Protein AF-A0A534MRU5-F1 (afdb_monomer_lite)

pLDDT: mean 92.43, std 7.65, range [42.81, 98.38]

Foldseek 3Di:
DDDPPDDDDPPDDHDCLLVVLCVVCVVLVHHRDDDDDDDPDLVRVLVVVVVPVVVDQEAEAEDAQDPDDDRSLQVSQVVQFNWDDQADQAPPQGRKTWHAHPNHIYIYQHNLNQNNVVCCVVPVSVSSCVVVVHDDDDFDKDKAAEQAWDFDAASHKYWFFWQWEDQDNGIYTYTDDDDSNCCVSVVRGQWTFIDDNHHRTDHHRDITMTRGPHDVQLRHLEAEEEAADDPVVVVVQVVCCVVPVSHGYDYYYDHQLRQLVCVQVSNGDHYDAFDADPVPRDTDPVSNCVRPVPDDDDDDDRDDDDDDDPDDPPDD

Secondary structure (DSSP, 8-state):
-B-TTSPP-TT--B--HHHHHHHHHHHTT-----PPP--S-HHHHHHHHHHHHHH-SSEEEEE--SSSS--HHHHHHHHHEEEEEE--SEETTTT-EEEEETTEEEEEEESSHHHHHHHIIIIIHHHHHHHTTPPPP---EEEEE-SS-EE--TTSEEEEEEEEEEETTEEEEEEPPP-TT-THHHHH-SEEEEE-TT--EE-TT-EEEEEESS-HHHHHTEEEEEES--HHHHHHHHHHHHH-TT-EEEEEE--HHHHHHHHHHT--SB-----B-TTT--BSHHHHHHH-TTS-----------------TT--

Sequence (316 aa):
MIEPGEEARPGAVIEFNSSVLAAFVQEWGGEPVKLPKVGDDPSLLKQALRRAVEQNHVVAIIAGSSAGEHDFTAEIIAEEGELLVHGIDVMPGKPAVLGIVGGKPAIGIPGYPVSAIVVAREILQPVVGRLLGSGPHRVPVVRATVPKKIPSHLGLEEFVRVTLGRVGARLVAVPLGRGAGVITTMVHADGFLRIPTLVEGINAGEEAEIELLRPLDEIDNTILCTGSHDLSIGVLEDRLKLSYPELKIAATNVGSLGGLLALQRGETHIAGTHLLDPDTGAYNVPDIKRTIPALPVVLIHLVQREQGLLVRRGNP

Radius of gyration: 23.89 Å; chains: 1; bounding box: 63×52×64 Å

Structure (mmCIF, N/CA/C/O backbone):
data_AF-A0A534MRU5-F1
#
_entry.id   AF-A0A534MRU5-F1
#
loop_
_atom_site.group_PDB
_atom_site.id
_atom_site.type_symbol
_atom_site.label_atom_id
_atom_site.label_alt_id
_atom_site.label_comp_id
_atom_site.label_asym_id
_atom_site.label_entity_id
_atom_site.label_seq_id
_atom_site.pdbx_PDB_ins_code
_atom_site.Cartn_x
_atom_site.Cartn_y
_atom_site.Cartn_z
_atom_site.occupancy
_atom_site.B_iso_or_equiv
_atom_site.auth_seq_id
_atom_site.auth_comp_id
_atom_site.auth_asym_id
_atom_site.auth_atom_id
_atom_site.pdbx_PDB_model_num
ATOM 1 N N . MET A 1 1 ? -0.476 15.954 16.053 1.00 80.06 1 MET A N 1
ATOM 2 C CA . MET A 1 1 ? -1.124 15.979 14.723 1.00 80.06 1 MET A CA 1
ATOM 3 C C . MET A 1 1 ? -1.811 17.322 14.494 1.00 80.06 1 MET A C 1
ATOM 5 O O . MET A 1 1 ? -2.231 17.945 15.471 1.00 80.06 1 MET A O 1
ATOM 9 N N . ILE A 1 2 ? -1.896 17.764 13.241 1.00 86.69 2 ILE A N 1
ATOM 10 C CA . ILE A 1 2 ? -2.565 19.005 12.807 1.00 86.69 2 ILE A CA 1
ATOM 11 C C . ILE A 1 2 ? -3.651 18.686 11.770 1.00 86.69 2 ILE A C 1
ATOM 13 O O . ILE A 1 2 ? -3.555 17.664 11.097 1.00 86.69 2 ILE A O 1
ATOM 17 N N . GLU A 1 3 ? -4.678 19.520 11.660 1.00 85.94 3 GLU A N 1
ATOM 18 C CA . GLU A 1 3 ? -5.721 19.384 10.635 1.00 85.94 3 GLU A CA 1
ATOM 19 C C . GLU A 1 3 ? -5.248 19.955 9.283 1.00 85.94 3 GLU A C 1
ATOM 21 O O . GLU A 1 3 ? -4.373 20.830 9.246 1.00 85.94 3 GLU A O 1
ATOM 26 N N . PRO A 1 4 ? -5.823 19.507 8.152 1.00 84.94 4 PRO A N 1
ATOM 27 C CA . PRO A 1 4 ? -5.581 20.131 6.856 1.00 84.94 4 PRO A CA 1
ATOM 28 C C . PRO A 1 4 ? -5.867 21.642 6.882 1.00 84.94 4 PRO A C 1
ATOM 30 O O . PRO A 1 4 ? -6.960 22.072 7.241 1.00 84.94 4 PRO A O 1
ATOM 33 N N . GLY A 1 5 ? -4.880 22.446 6.478 1.00 86.62 5 GLY A N 1
ATOM 34 C CA . GLY A 1 5 ? -4.969 23.912 6.452 1.00 86.62 5 GLY A CA 1
ATOM 35 C C . GLY A 1 5 ? -4.442 24.621 7.705 1.00 86.62 5 GLY A C 1
ATOM 36 O O . GLY A 1 5 ? -4.280 25.839 7.669 1.00 86.62 5 GLY A O 1
ATOM 37 N N . GLU A 1 6 ? -4.125 23.896 8.783 1.00 88.75 6 GLU A N 1
ATOM 38 C CA . GLU A 1 6 ? -3.405 24.461 9.931 1.00 88.75 6 GLU A CA 1
ATOM 39 C C . GLU A 1 6 ? -1.928 24.739 9.589 1.00 88.75 6 GLU A C 1
ATOM 41 O O . GLU A 1 6 ? -1.327 24.091 8.727 1.00 88.75 6 GLU A O 1
ATOM 46 N N . GLU A 1 7 ? -1.318 25.696 10.293 1.00 91.00 7 GLU A N 1
ATOM 47 C CA . GLU A 1 7 ? 0.098 26.025 10.121 1.00 91.00 7 GLU A CA 1
ATOM 48 C C . GLU A 1 7 ? 0.998 24.846 10.533 1.00 91.00 7 GLU A C 1
ATOM 50 O O . GLU A 1 7 ? 0.922 24.318 11.650 1.00 91.00 7 GLU A O 1
ATOM 55 N N . ALA A 1 8 ? 1.880 24.429 9.622 1.00 91.44 8 ALA A N 1
ATOM 56 C CA . ALA A 1 8 ? 2.821 23.349 9.872 1.00 91.44 8 ALA A CA 1
ATOM 57 C C . ALA A 1 8 ? 3.967 23.824 10.777 1.00 91.44 8 ALA A C 1
ATOM 59 O O . ALA A 1 8 ? 4.742 24.711 10.424 1.00 91.44 8 ALA A O 1
ATOM 60 N N . ARG A 1 9 ? 4.113 23.173 11.932 1.00 92.12 9 ARG A N 1
ATOM 61 C CA . ARG A 1 9 ? 5.238 23.357 12.863 1.00 92.12 9 ARG A CA 1
ATOM 62 C C . ARG A 1 9 ? 6.192 22.157 12.819 1.00 92.12 9 ARG A C 1
ATOM 64 O O . ARG A 1 9 ? 5.760 21.067 12.437 1.00 92.12 9 ARG A O 1
ATOM 71 N N . PRO A 1 10 ? 7.465 22.298 13.233 1.00 91.12 10 PRO A N 1
ATOM 72 C CA . PRO A 1 10 ? 8.389 21.168 13.308 1.00 91.12 10 PRO A CA 1
ATOM 73 C C . PRO A 1 10 ? 7.794 19.979 14.078 1.00 91.12 10 PRO A C 1
ATOM 75 O O . PRO A 1 10 ? 7.231 20.150 15.158 1.00 91.12 10 PRO A O 1
ATOM 78 N N . GLY A 1 11 ? 7.880 18.778 13.498 1.00 85.69 11 GLY A N 1
ATOM 79 C CA . GLY A 1 11 ? 7.311 17.549 14.068 1.00 85.69 11 GLY A CA 1
ATOM 80 C C . GLY A 1 11 ? 5.790 17.397 13.919 1.00 85.69 11 GLY A C 1
ATOM 81 O O . GLY A 1 11 ? 5.237 16.381 14.338 1.00 85.69 11 GLY A O 1
ATOM 82 N N . ALA A 1 12 ? 5.088 18.364 13.319 1.00 86.12 12 ALA A N 1
ATOM 83 C CA . ALA A 1 12 ? 3.674 18.209 13.013 1.00 86.12 12 ALA A CA 1
ATOM 84 C C . ALA A 1 12 ? 3.463 17.280 11.813 1.00 86.12 12 ALA A C 1
ATOM 86 O O . ALA A 1 12 ? 4.087 17.427 10.765 1.00 86.12 12 ALA A O 1
ATOM 87 N N . VAL A 1 13 ? 2.520 16.357 11.974 1.00 86.75 13 VAL A N 1
ATOM 88 C CA . VAL A 1 13 ? 2.001 15.500 10.907 1.00 86.75 13 VAL A CA 1
ATOM 89 C C . VAL A 1 13 ? 0.532 15.850 10.711 1.00 86.75 13 VAL A C 1
ATOM 91 O O . VAL A 1 13 ? -0.201 15.982 11.700 1.00 86.75 13 VAL A O 1
ATOM 94 N N . ILE A 1 14 ? 0.129 16.027 9.452 1.00 88.56 14 ILE A N 1
ATOM 95 C CA . ILE A 1 14 ? -1.269 16.246 9.078 1.00 88.56 14 ILE A CA 1
ATOM 96 C C . ILE A 1 14 ? -2.039 14.956 9.353 1.00 88.56 14 ILE A C 1
ATOM 98 O O . ILE A 1 14 ? -1.637 13.885 8.903 1.00 88.56 14 ILE A O 1
ATOM 102 N N . GLU A 1 15 ? -3.122 15.058 10.115 1.00 88.44 15 GLU A N 1
ATOM 103 C CA . GLU A 1 15 ? -4.048 13.953 10.325 1.00 88.44 15 GLU A CA 1
ATOM 104 C C . GLU A 1 15 ? -4.909 13.787 9.070 1.00 88.44 15 GLU A C 1
ATOM 106 O O . GLU A 1 15 ? -5.532 14.737 8.598 1.00 88.44 15 GLU A O 1
ATOM 111 N N . PHE A 1 16 ? -4.917 12.579 8.511 1.00 89.38 16 PHE A N 1
ATOM 112 C CA . PHE A 1 16 ? -5.782 12.234 7.383 1.00 89.38 16 PHE A CA 1
ATOM 113 C C . PHE A 1 16 ? -6.369 10.821 7.478 1.00 89.38 16 PHE A C 1
ATOM 115 O O . PHE A 1 16 ? -7.280 10.495 6.715 1.00 89.38 16 PHE A O 1
ATOM 122 N N . ASN A 1 17 ? -5.892 9.979 8.402 1.00 92.50 17 ASN A N 1
ATOM 123 C CA . ASN A 1 17 ? -6.374 8.608 8.546 1.00 92.50 17 ASN A CA 1
ATOM 124 C C . ASN A 1 17 ? -7.856 8.603 8.926 1.00 92.50 17 ASN A C 1
ATOM 126 O O . ASN A 1 17 ? -8.608 7.783 8.409 1.00 92.50 17 ASN A O 1
ATOM 130 N N . SER A 1 18 ? -8.302 9.548 9.762 1.00 93.56 18 SER A N 1
ATOM 131 C CA . SER A 1 18 ? -9.718 9.668 10.128 1.00 93.56 18 SER A CA 1
ATOM 132 C C . SER A 1 18 ? -10.613 9.917 8.917 1.00 93.56 18 SER A C 1
ATOM 134 O O . SER A 1 18 ? -11.706 9.361 8.832 1.00 93.56 18 SER A O 1
ATOM 136 N N . SER A 1 19 ? -10.125 10.690 7.946 1.00 93.25 19 SER A N 1
ATOM 137 C CA . SER A 1 19 ? -10.855 10.997 6.715 1.00 93.25 19 SER A CA 1
ATOM 138 C C . SER A 1 19 ? -10.877 9.799 5.766 1.00 93.25 19 SER A C 1
ATOM 140 O O . SER A 1 19 ? -11.918 9.501 5.186 1.00 93.25 19 SER A O 1
ATOM 142 N N . VAL A 1 20 ? -9.762 9.068 5.657 1.00 93.88 20 VAL A N 1
ATOM 143 C CA . VAL A 1 20 ? -9.684 7.820 4.877 1.00 93.88 20 VAL A CA 1
ATOM 144 C C . VAL A 1 20 ? -10.637 6.762 5.439 1.00 93.88 20 VAL A C 1
ATOM 146 O O . VAL A 1 20 ? -11.415 6.175 4.693 1.00 93.88 20 VAL A O 1
ATOM 149 N N . LEU A 1 21 ? -10.623 6.543 6.755 1.00 96.19 21 LEU A N 1
ATOM 150 C CA . LEU A 1 21 ? -11.506 5.571 7.402 1.00 96.19 21 LEU A CA 1
ATOM 151 C C . LEU A 1 21 ? -12.976 5.969 7.305 1.00 96.19 21 LEU A C 1
ATOM 153 O O . LEU A 1 21 ? -13.816 5.109 7.064 1.00 96.19 21 LEU A O 1
ATOM 157 N N . ALA A 1 22 ? -13.291 7.257 7.461 1.00 96.88 22 ALA A N 1
ATOM 158 C CA . ALA A 1 22 ? -14.652 7.745 7.285 1.00 96.88 22 ALA A CA 1
ATOM 159 C C . ALA A 1 22 ? -15.167 7.470 5.864 1.00 96.88 22 ALA A C 1
ATOM 161 O O . ALA A 1 22 ? -16.276 6.961 5.712 1.00 96.88 22 ALA A O 1
ATOM 162 N N . ALA A 1 23 ? -14.345 7.734 4.842 1.00 96.12 23 ALA A N 1
ATOM 163 C CA . ALA A 1 23 ? -14.690 7.448 3.453 1.00 96.12 23 ALA A CA 1
ATOM 164 C C . ALA A 1 23 ? -14.943 5.950 3.220 1.00 96.12 23 ALA A C 1
ATOM 166 O O . ALA A 1 23 ? -15.948 5.596 2.613 1.00 96.12 23 ALA A O 1
ATOM 167 N N . PHE A 1 24 ? -14.098 5.071 3.767 1.00 95.44 24 PHE A N 1
ATOM 168 C CA . PHE A 1 24 ? -14.319 3.626 3.681 1.00 95.44 24 PHE A CA 1
ATOM 169 C C . PHE A 1 24 ? -15.587 3.164 4.393 1.00 95.44 24 PHE A C 1
ATOM 171 O O . PHE A 1 24 ? -16.359 2.398 3.828 1.00 95.44 24 PHE A O 1
ATOM 178 N N . VAL A 1 25 ? -15.838 3.634 5.617 1.00 96.62 25 VAL A N 1
ATOM 179 C CA . VAL A 1 25 ? -17.063 3.283 6.349 1.00 96.62 25 VAL A CA 1
ATOM 180 C C . VAL A 1 25 ? -18.297 3.702 5.550 1.00 96.62 25 VAL A C 1
ATOM 182 O O . VAL A 1 25 ? -19.232 2.912 5.442 1.00 96.62 25 VAL A O 1
ATOM 185 N N . GLN A 1 26 ? -18.273 4.890 4.941 1.00 97.06 26 GLN A N 1
ATOM 186 C CA . GLN A 1 26 ? -19.343 5.361 4.064 1.00 97.06 26 GLN A CA 1
ATOM 187 C C . GLN A 1 26 ? -19.488 4.493 2.803 1.00 97.06 26 GLN A C 1
ATOM 189 O O . GLN A 1 26 ? -20.604 4.124 2.445 1.00 97.06 26 GLN A O 1
ATOM 194 N N . GLU A 1 27 ? -18.380 4.128 2.154 1.00 93.69 27 GLU A N 1
ATOM 195 C CA . GLU A 1 27 ? -18.361 3.225 0.994 1.00 93.69 27 GLU A CA 1
ATOM 196 C C . GLU A 1 27 ? -18.955 1.846 1.328 1.00 93.69 27 GLU A C 1
ATOM 198 O O . GLU A 1 27 ? -19.673 1.256 0.523 1.00 93.69 27 GLU A O 1
ATOM 203 N N . TRP A 1 28 ? -18.723 1.348 2.545 1.00 94.00 28 TRP A N 1
ATOM 204 C CA . TRP A 1 28 ? -19.270 0.078 3.031 1.00 94.00 28 TRP A CA 1
ATOM 205 C C . TRP A 1 28 ? -20.722 0.176 3.526 1.00 94.00 28 TRP A C 1
ATOM 207 O O . TRP A 1 28 ? -21.286 -0.832 3.953 1.00 94.00 28 TRP A O 1
ATOM 217 N N . GLY A 1 29 ? -21.334 1.364 3.463 1.00 94.62 29 GLY A N 1
ATOM 218 C CA . GLY A 1 29 ? -22.727 1.613 3.845 1.00 94.62 29 GLY A CA 1
ATOM 219 C C . GLY A 1 29 ? -22.948 1.962 5.321 1.00 94.62 29 GLY A C 1
ATOM 220 O O . GLY A 1 29 ? -24.093 2.006 5.765 1.00 94.62 29 GLY A O 1
ATOM 221 N N . GLY A 1 30 ? -21.882 2.193 6.090 1.00 95.56 30 GLY A N 1
ATOM 222 C CA . GLY A 1 30 ? -21.954 2.698 7.461 1.00 95.56 30 GLY A CA 1
ATOM 223 C C . GLY A 1 30 ? -22.016 4.228 7.538 1.00 95.56 30 GLY A C 1
ATOM 224 O O . GLY A 1 30 ? -21.744 4.934 6.570 1.00 95.56 30 GLY A O 1
ATOM 225 N N . GLU A 1 31 ? -22.332 4.752 8.724 1.00 97.50 31 GLU A N 1
ATOM 226 C CA . GLU A 1 31 ? -22.340 6.192 9.010 1.00 97.50 31 GLU A CA 1
ATOM 227 C C . GLU A 1 31 ? -21.103 6.573 9.845 1.00 97.50 31 GLU A C 1
ATOM 229 O O . GLU A 1 31 ? -21.021 6.207 11.022 1.00 97.50 31 GLU A O 1
ATOM 234 N N . PRO A 1 32 ? -20.103 7.267 9.269 1.00 97.50 32 PRO A N 1
ATOM 235 C CA . PRO A 1 32 ? -18.900 7.629 10.005 1.00 97.50 32 PRO A CA 1
ATOM 236 C C . PRO A 1 32 ? -19.132 8.840 10.917 1.00 97.50 32 PRO A C 1
ATOM 238 O O . PRO A 1 32 ? -19.503 9.920 10.461 1.00 97.50 32 PRO A O 1
ATOM 241 N N . VAL A 1 33 ? -18.799 8.701 12.202 1.00 96.94 33 VAL A N 1
ATOM 242 C CA . VAL A 1 33 ? -18.779 9.812 13.166 1.00 96.94 33 VAL A CA 1
ATOM 243 C C . VAL A 1 33 ? -17.336 10.123 13.550 1.00 96.94 33 VAL A C 1
ATOM 245 O O . VAL A 1 33 ? -16.714 9.403 14.332 1.00 96.94 33 VAL A O 1
ATOM 248 N N . LYS A 1 34 ? -16.784 11.217 13.009 1.00 94.44 34 LYS A N 1
ATOM 249 C CA . LYS A 1 34 ? -15.443 11.686 13.382 1.00 94.44 34 LYS A CA 1
ATOM 250 C C . LYS A 1 34 ? -15.504 12.474 14.691 1.00 94.44 34 LYS A C 1
ATOM 252 O O . LYS A 1 34 ? -16.068 13.566 14.738 1.00 94.44 34 LYS A O 1
ATOM 257 N N . LEU A 1 35 ? -14.885 11.940 15.741 1.00 92.31 35 LEU A N 1
ATOM 258 C CA . LEU A 1 35 ? -14.709 12.648 17.009 1.00 92.31 35 LEU A CA 1
ATOM 259 C C . LEU A 1 35 ? -13.459 13.550 16.980 1.00 92.31 35 LEU A C 1
ATOM 261 O O . LEU A 1 35 ? -12.534 13.284 16.209 1.00 92.31 35 LEU A O 1
ATOM 265 N N . PRO A 1 36 ? -13.408 14.620 17.799 1.00 89.69 36 PRO A N 1
ATOM 266 C CA . PRO A 1 36 ? -12.229 15.478 17.900 1.00 89.69 36 PRO A CA 1
ATOM 267 C C . PRO A 1 36 ? -10.981 14.708 18.340 1.00 89.69 36 PRO A C 1
ATOM 269 O O . PRO A 1 36 ? -11.077 13.756 19.116 1.00 89.69 36 PRO A O 1
ATOM 272 N N . LYS A 1 37 ? -9.801 15.172 17.909 1.00 89.44 37 LYS A N 1
ATOM 273 C CA . LYS A 1 37 ? -8.521 14.652 18.407 1.00 89.44 37 LYS A CA 1
ATOM 274 C C . LYS A 1 37 ? -8.428 14.810 19.925 1.00 89.44 37 LYS A C 1
ATOM 276 O O . LYS A 1 37 ? -8.772 15.857 20.473 1.00 89.44 37 LYS A O 1
ATOM 281 N N . VAL A 1 38 ? -7.922 13.776 20.582 1.00 90.31 38 VAL A N 1
ATOM 282 C CA . VAL A 1 38 ? -7.698 13.737 22.029 1.00 90.31 38 VAL A CA 1
ATOM 283 C C . VAL A 1 38 ? -6.191 13.736 22.262 1.00 90.31 38 VAL A C 1
ATOM 285 O O . VAL A 1 38 ? -5.450 13.155 21.472 1.00 90.31 38 VAL A O 1
ATOM 288 N N . GLY A 1 39 ? -5.725 14.455 23.284 1.00 85.75 39 GLY A N 1
ATOM 289 C CA . GLY A 1 39 ? -4.312 14.420 23.668 1.00 85.75 39 GLY A CA 1
ATOM 290 C C . GLY A 1 39 ? -3.921 13.066 24.262 1.00 85.75 39 GLY A C 1
ATOM 291 O O . GLY A 1 39 ? -4.793 12.304 24.677 1.00 85.75 39 GLY A O 1
ATOM 292 N N . ASP A 1 40 ? -2.617 12.805 24.345 1.00 85.31 40 ASP A N 1
ATOM 293 C CA . ASP A 1 40 ? -2.051 11.584 24.937 1.00 85.31 40 ASP A CA 1
ATOM 294 C C . ASP A 1 40 ? -2.156 11.613 26.478 1.00 85.31 40 ASP A C 1
ATOM 296 O O . ASP A 1 40 ? -1.160 11.639 27.197 1.00 85.31 40 ASP A O 1
ATOM 300 N N . ASP A 1 41 ? -3.388 11.670 26.987 1.00 88.69 41 ASP A N 1
ATOM 301 C CA . ASP A 1 41 ? -3.734 11.611 28.404 1.00 88.69 41 ASP A CA 1
ATOM 302 C C . ASP A 1 41 ? -4.701 10.435 28.633 1.00 88.69 41 ASP A C 1
ATOM 304 O O . ASP A 1 41 ? -5.809 10.439 28.081 1.00 88.69 41 ASP A O 1
ATOM 308 N N . PRO A 1 42 ? -4.331 9.433 29.454 1.00 87.81 42 PRO A N 1
ATOM 309 C CA . PRO A 1 42 ? -5.159 8.248 29.668 1.00 87.81 42 PRO A CA 1
ATOM 310 C C . PRO A 1 42 ? -6.580 8.552 30.154 1.00 87.81 42 PRO A C 1
ATOM 312 O O . PRO A 1 42 ? -7.523 7.854 29.784 1.00 87.81 42 PRO A O 1
ATOM 315 N N . SER A 1 43 ? -6.767 9.594 30.969 1.00 91.81 43 SER A N 1
ATOM 316 C CA . SER A 1 43 ? -8.087 9.946 31.498 1.00 91.81 43 SER A CA 1
ATOM 317 C C . SER A 1 43 ? -8.987 10.551 30.418 1.00 91.81 43 SER A C 1
ATOM 319 O O . SER A 1 43 ? -10.168 10.202 30.335 1.00 91.81 43 SER A O 1
ATOM 321 N N . LEU A 1 44 ? -8.426 11.396 29.546 1.00 93.56 44 LEU A N 1
ATOM 322 C CA . LEU A 1 44 ? -9.142 11.974 28.409 1.00 93.56 44 LEU A CA 1
ATOM 323 C C . LEU A 1 44 ? -9.470 10.913 27.357 1.00 93.56 44 LEU A C 1
ATOM 325 O O . LEU A 1 44 ? -10.582 10.901 26.827 1.00 93.56 44 LEU A O 1
ATOM 329 N N . LEU A 1 45 ? -8.539 9.994 27.090 1.00 93.12 45 LEU A N 1
ATOM 330 C CA . LEU A 1 45 ? -8.741 8.887 26.157 1.00 93.12 45 LEU A CA 1
ATOM 331 C C . LEU A 1 45 ? -9.866 7.951 26.621 1.00 93.12 45 LEU A C 1
ATOM 333 O O . LEU A 1 45 ? -10.741 7.620 25.822 1.00 93.12 45 LEU A O 1
ATOM 337 N N . LYS A 1 46 ? -9.919 7.600 27.914 1.00 94.75 46 LYS A N 1
ATOM 338 C CA . LYS A 1 46 ? -11.020 6.801 28.490 1.00 94.75 46 LYS A CA 1
ATOM 339 C C . LYS A 1 46 ? -12.368 7.504 28.367 1.00 94.75 46 LYS A C 1
ATOM 341 O O . LYS A 1 46 ? -13.348 6.893 27.947 1.00 94.75 46 LYS A O 1
ATOM 346 N N . GLN A 1 47 ? -12.433 8.799 28.683 1.00 95.38 47 GLN A N 1
ATOM 347 C CA . GLN A 1 47 ? -13.669 9.579 28.537 1.00 95.38 47 GLN A CA 1
ATOM 348 C C . GLN A 1 47 ? -14.145 9.631 27.080 1.00 95.38 47 GLN A C 1
ATOM 350 O O . GLN A 1 47 ? -15.334 9.449 26.808 1.00 95.38 47 GLN A O 1
ATOM 355 N N . ALA A 1 48 ? -13.224 9.842 26.138 1.00 95.75 48 ALA A N 1
ATOM 356 C CA . ALA A 1 48 ? -13.531 9.836 24.714 1.00 95.75 48 ALA A CA 1
ATOM 357 C C . ALA A 1 48 ? -14.001 8.458 24.230 1.00 95.75 48 ALA A C 1
ATOM 359 O O . ALA A 1 48 ? -14.991 8.384 23.503 1.00 95.75 48 ALA A O 1
ATOM 360 N N . LEU A 1 49 ? -13.352 7.378 24.677 1.00 96.12 49 LEU A N 1
ATOM 361 C CA . LEU A 1 49 ? -13.744 6.004 24.371 1.00 96.12 49 LEU A CA 1
ATOM 362 C C . LEU A 1 49 ? -15.157 5.696 24.879 1.00 96.12 49 LEU A C 1
ATOM 364 O O . LEU A 1 49 ? -15.991 5.250 24.095 1.00 96.12 49 LEU A O 1
ATOM 368 N N . ARG A 1 50 ? -15.464 6.003 26.146 1.00 96.75 50 ARG A N 1
ATOM 369 C CA . ARG A 1 50 ? -16.811 5.824 26.720 1.00 96.75 50 ARG A CA 1
ATOM 370 C C . ARG A 1 50 ? -17.872 6.546 25.897 1.00 96.75 50 ARG A C 1
ATOM 372 O O . ARG A 1 50 ? -18.844 5.931 25.467 1.00 96.75 50 ARG A O 1
ATOM 379 N N . ARG A 1 51 ? -17.641 7.827 25.594 1.00 96.69 51 ARG A N 1
ATOM 380 C CA . ARG A 1 51 ? -18.553 8.630 24.769 1.00 96.69 51 ARG A CA 1
ATOM 381 C C . ARG A 1 51 ? -18.731 8.038 23.368 1.00 96.69 51 ARG A C 1
ATOM 383 O O . ARG A 1 51 ? -19.848 8.005 22.856 1.00 96.69 51 ARG A O 1
ATOM 390 N N . ALA A 1 52 ? -17.649 7.578 22.740 1.00 97.06 52 ALA A N 1
ATOM 391 C CA . ALA A 1 52 ? -17.701 6.958 21.420 1.00 97.06 52 ALA A CA 1
ATOM 392 C C . ALA A 1 52 ? -18.543 5.675 21.438 1.00 97.06 52 ALA A C 1
ATOM 394 O O . ALA A 1 52 ? -19.389 5.488 20.565 1.00 97.06 52 ALA A O 1
ATOM 395 N N . VAL A 1 53 ? -18.353 4.832 22.455 1.00 97.69 53 VAL A N 1
ATOM 396 C CA . VAL A 1 53 ? -19.090 3.577 22.648 1.00 97.69 53 VAL A CA 1
ATOM 397 C C . VAL A 1 53 ? -20.566 3.833 22.936 1.00 97.69 53 VAL A C 1
ATOM 399 O O . VAL A 1 53 ? -21.415 3.123 22.407 1.00 97.69 53 VAL A O 1
ATOM 402 N N . GLU A 1 54 ? -20.912 4.850 23.723 1.00 97.25 54 GLU A N 1
ATOM 403 C CA . GLU A 1 54 ? -22.312 5.216 23.978 1.00 97.25 54 GLU A CA 1
ATOM 404 C C . GLU A 1 54 ? -23.043 5.611 22.686 1.00 97.25 54 GLU A C 1
ATOM 406 O O . GLU A 1 54 ? -24.182 5.200 22.470 1.00 97.25 54 GLU A O 1
ATOM 411 N N . GLN A 1 55 ? -22.371 6.359 21.807 1.00 96.62 55 GLN A N 1
ATOM 412 C CA . GLN A 1 55 ? -22.980 6.993 20.632 1.00 96.62 55 GLN A CA 1
ATOM 413 C C . GLN A 1 55 ? -22.933 6.143 19.353 1.00 96.62 55 GLN A C 1
ATOM 415 O O . GLN A 1 55 ? -23.681 6.425 18.422 1.00 96.62 55 GLN A O 1
ATOM 420 N N . ASN A 1 56 ? -22.081 5.114 19.283 1.00 98.00 56 ASN A N 1
ATOM 421 C CA . ASN A 1 56 ? -21.813 4.364 18.047 1.00 98.00 56 ASN A CA 1
ATOM 422 C C . ASN A 1 56 ? -21.926 2.850 18.251 1.00 98.00 56 ASN A C 1
ATOM 424 O O . ASN A 1 56 ? -22.026 2.384 19.380 1.00 98.00 56 ASN A O 1
ATOM 428 N N . HIS A 1 57 ? -21.918 2.066 17.169 1.00 97.75 57 HIS A N 1
ATOM 429 C CA . HIS A 1 57 ? -22.005 0.593 17.210 1.00 97.75 57 HIS A CA 1
ATOM 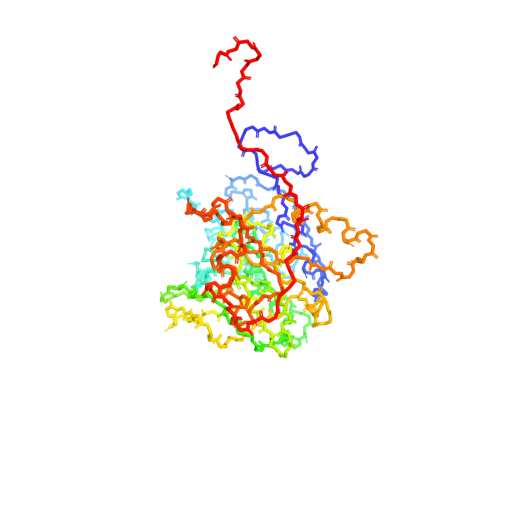430 C C . HIS A 1 57 ? -20.640 -0.108 17.174 1.00 97.75 57 HIS A C 1
ATOM 432 O O . HIS A 1 57 ? -20.516 -1.246 17.616 1.00 97.75 57 HIS A O 1
ATOM 438 N N . VAL A 1 58 ? -19.629 0.578 16.650 1.00 97.81 58 VAL A N 1
ATOM 439 C CA . VAL A 1 58 ? -18.227 0.163 16.581 1.00 97.81 58 VAL A CA 1
ATOM 440 C C . VAL A 1 58 ? -17.377 1.417 16.753 1.00 97.81 58 VAL A C 1
ATOM 442 O O . VAL A 1 58 ? -17.764 2.492 16.292 1.00 97.81 58 VAL A O 1
ATOM 445 N N . VAL A 1 59 ? -16.240 1.294 17.430 1.00 97.81 59 VAL A N 1
ATOM 446 C CA . VAL A 1 59 ? -15.306 2.399 17.658 1.00 97.81 59 VAL A CA 1
ATOM 447 C C . VAL A 1 59 ? -13.956 2.048 17.050 1.00 97.81 59 VAL A C 1
ATOM 449 O O . VAL A 1 59 ? -13.375 1.016 17.370 1.00 97.81 59 VAL A O 1
ATOM 452 N N . ALA A 1 60 ? -13.449 2.922 16.184 1.00 97.00 60 ALA A N 1
ATOM 453 C CA . ALA A 1 60 ? -12.099 2.846 15.642 1.00 97.00 60 ALA A CA 1
ATOM 454 C C . ALA A 1 60 ? -11.233 3.935 16.287 1.00 97.00 60 ALA A C 1
ATOM 456 O O . ALA A 1 60 ? -11.529 5.124 16.170 1.00 97.00 60 ALA A O 1
ATOM 457 N N . ILE A 1 61 ? -10.168 3.530 16.971 1.00 95.19 61 ILE A N 1
ATOM 458 C CA . ILE A 1 61 ? -9.225 4.414 17.653 1.00 95.19 61 ILE A CA 1
ATOM 459 C C . ILE A 1 61 ? -7.981 4.498 16.780 1.00 95.19 61 ILE A C 1
ATOM 461 O O . ILE A 1 61 ? -7.242 3.528 16.649 1.00 95.19 61 ILE A O 1
ATOM 465 N N . ILE A 1 62 ? -7.753 5.648 16.155 1.00 91.69 62 ILE A N 1
ATOM 466 C CA . ILE A 1 62 ? -6.568 5.863 15.325 1.00 91.69 62 ILE A CA 1
ATOM 467 C C . ILE A 1 62 ? -5.444 6.304 16.247 1.00 91.69 62 ILE A C 1
ATOM 469 O O . ILE A 1 62 ? -5.433 7.444 16.710 1.00 91.69 62 ILE A O 1
ATOM 473 N N . ALA A 1 63 ? -4.504 5.408 16.512 1.00 77.94 63 ALA A N 1
ATOM 474 C CA . ALA A 1 63 ? -3.405 5.683 17.418 1.00 77.94 63 ALA A CA 1
ATOM 475 C C . ALA A 1 63 ? -2.073 5.280 16.799 1.00 77.94 63 ALA A C 1
ATOM 477 O O . ALA A 1 63 ? -1.949 4.277 16.093 1.00 77.94 63 ALA A O 1
ATOM 478 N N . GLY A 1 64 ? -1.040 6.068 17.090 1.00 63.97 64 GLY A N 1
ATOM 479 C CA . GLY A 1 64 ? 0.337 5.662 16.860 1.00 63.97 64 GLY A CA 1
ATOM 480 C C . GLY A 1 64 ? 0.661 4.504 17.789 1.00 63.97 64 GLY A C 1
ATOM 481 O O . GLY A 1 64 ? 1.075 4.710 18.921 1.00 63.97 64 GLY A O 1
ATOM 482 N N . SER A 1 65 ? 0.447 3.286 17.321 1.00 50.88 65 SER A N 1
ATOM 483 C CA . SER A 1 65 ? 0.828 2.082 18.033 1.00 50.88 65 SER A CA 1
ATOM 484 C C . SER A 1 65 ? 2.355 2.031 18.187 1.00 50.88 65 SER A C 1
ATOM 486 O O . SER A 1 65 ? 3.074 1.707 17.241 1.00 50.88 65 SER A O 1
ATOM 488 N N . SER A 1 66 ? 2.821 2.443 19.362 1.00 50.06 66 SER A N 1
ATOM 489 C CA . SER A 1 66 ? 4.106 2.135 19.990 1.00 50.06 66 SER A CA 1
ATOM 490 C C . SER A 1 66 ? 5.337 2.009 19.071 1.00 50.06 66 SER A C 1
ATOM 492 O O . SER A 1 66 ? 5.710 0.938 18.594 1.00 50.06 66 SER A O 1
ATOM 494 N N . ALA A 1 67 ? 6.045 3.130 18.922 1.00 42.81 67 ALA A N 1
ATOM 495 C CA . ALA A 1 67 ? 7.501 3.144 19.118 1.00 42.81 67 ALA A CA 1
ATOM 496 C C . ALA A 1 67 ? 7.908 3.990 20.350 1.00 42.81 67 ALA A C 1
ATOM 498 O O . ALA A 1 67 ? 9.091 4.119 20.648 1.00 42.81 67 ALA A O 1
ATOM 499 N N . GLY A 1 68 ? 6.929 4.580 21.051 1.00 46.31 68 GLY A N 1
ATOM 500 C CA . GLY A 1 68 ? 7.083 5.210 22.361 1.00 46.31 68 GLY A CA 1
ATOM 501 C C . GLY A 1 68 ? 6.558 4.267 23.443 1.00 46.31 68 GLY A C 1
ATOM 502 O O . GLY A 1 68 ? 5.679 3.451 23.177 1.00 46.31 68 GLY A O 1
ATOM 503 N N . GLU A 1 69 ? 7.125 4.363 24.638 1.00 47.72 69 GLU A N 1
ATOM 504 C CA . GLU A 1 69 ? 7.135 3.345 25.700 1.00 47.72 69 GLU A CA 1
ATOM 505 C C . GLU A 1 69 ? 5.769 2.868 26.253 1.00 47.72 69 GLU A C 1
ATOM 507 O O . GLU A 1 69 ? 5.771 1.969 27.084 1.00 47.72 69 GLU A O 1
ATOM 512 N N . HIS A 1 70 ? 4.619 3.389 25.799 1.00 60.75 70 HIS A N 1
ATOM 513 C CA . HIS A 1 70 ? 3.285 2.978 26.273 1.00 60.75 70 HIS A CA 1
ATOM 514 C C . HIS A 1 70 ? 2.258 2.914 25.128 1.00 60.75 70 HIS A C 1
ATOM 516 O O . HIS A 1 70 ? 2.113 3.864 24.355 1.00 60.75 70 HIS A O 1
ATOM 522 N N . ASP A 1 71 ? 1.537 1.792 25.013 1.00 79.25 71 ASP A N 1
ATOM 523 C CA . ASP A 1 71 ? 0.412 1.624 24.084 1.00 79.25 71 ASP A CA 1
ATOM 524 C C . ASP A 1 71 ? -0.902 1.923 24.809 1.00 79.25 71 ASP A C 1
ATOM 526 O O . ASP A 1 71 ? -1.614 1.028 25.272 1.00 79.25 71 ASP A O 1
ATOM 530 N N . PHE A 1 72 ? -1.231 3.213 24.887 1.00 87.12 72 PHE A N 1
ATOM 531 C CA . PHE A 1 72 ? -2.439 3.676 25.566 1.00 87.12 72 PHE A CA 1
ATOM 532 C C . PHE A 1 72 ? -3.717 3.032 25.022 1.00 87.12 72 PHE A C 1
ATOM 534 O O . PHE A 1 72 ? -4.694 2.936 25.754 1.00 87.12 72 PHE A O 1
ATOM 541 N N . THR A 1 73 ? -3.744 2.584 23.762 1.00 90.62 73 THR A N 1
ATOM 542 C CA . THR A 1 73 ? -4.968 2.032 23.161 1.00 90.62 73 THR A CA 1
ATOM 543 C C . THR A 1 73 ? -5.313 0.670 23.751 1.00 90.62 73 THR A C 1
ATOM 545 O O . THR A 1 73 ? -6.469 0.429 24.097 1.00 90.62 73 THR A O 1
ATOM 548 N N . ALA A 1 74 ? -4.321 -0.208 23.899 1.00 92.38 74 ALA A N 1
ATOM 549 C CA . ALA A 1 74 ? -4.516 -1.509 24.532 1.00 92.38 74 ALA A CA 1
ATOM 550 C C . ALA A 1 74 ? -4.903 -1.363 26.010 1.00 92.38 74 ALA A C 1
ATOM 552 O O . ALA A 1 74 ? -5.845 -2.014 26.462 1.00 92.38 74 ALA A O 1
ATOM 553 N N . GLU A 1 75 ? -4.233 -0.460 26.730 1.00 92.44 75 GLU A N 1
ATOM 554 C CA . GLU A 1 75 ? -4.502 -0.190 28.146 1.00 92.44 75 GLU A CA 1
ATOM 555 C C . GLU A 1 75 ? -5.934 0.310 28.377 1.00 92.44 75 GLU A C 1
ATOM 557 O O . GLU A 1 75 ? -6.673 -0.278 29.167 1.00 92.44 75 GLU A O 1
ATOM 562 N N . ILE A 1 76 ? -6.378 1.348 27.654 1.00 93.81 76 ILE A N 1
ATOM 563 C CA . ILE A 1 76 ? -7.729 1.895 27.856 1.00 93.81 76 ILE A CA 1
ATOM 564 C C . ILE A 1 76 ? -8.826 0.905 27.451 1.00 93.81 76 ILE A C 1
ATOM 566 O O . ILE A 1 76 ? -9.884 0.901 28.072 1.00 93.81 76 ILE A O 1
ATOM 570 N N . ILE A 1 77 ? -8.598 0.057 26.441 1.00 95.50 77 ILE A N 1
ATOM 571 C CA . ILE A 1 77 ? -9.555 -0.992 26.063 1.00 95.50 77 ILE A CA 1
ATOM 572 C C . ILE A 1 77 ? -9.642 -2.055 27.164 1.00 95.50 77 ILE A C 1
ATOM 574 O O . ILE A 1 77 ? -10.747 -2.464 27.515 1.00 95.50 77 ILE A O 1
ATOM 578 N N . ALA A 1 78 ? -8.504 -2.480 27.723 1.00 95.69 78 ALA A N 1
ATOM 579 C CA . ALA A 1 78 ? -8.459 -3.472 28.796 1.00 95.69 78 ALA A CA 1
ATOM 580 C C . ALA A 1 78 ? -9.102 -2.972 30.098 1.00 95.69 78 ALA A C 1
ATOM 582 O O . ALA A 1 78 ? -9.689 -3.756 30.836 1.00 95.69 78 ALA A O 1
ATOM 583 N N . GLU A 1 79 ? -8.992 -1.676 30.392 1.00 96.00 79 GLU A N 1
ATOM 584 C CA . GLU A 1 79 ? -9.586 -1.090 31.594 1.00 96.00 79 GLU A CA 1
ATOM 585 C C . GLU A 1 79 ? -11.089 -0.795 31.461 1.00 96.00 79 GLU A C 1
ATOM 587 O O . GLU A 1 79 ? -11.829 -0.923 32.435 1.00 96.00 79 GLU A O 1
ATOM 592 N N . GLU A 1 80 ? -11.552 -0.386 30.277 1.00 97.19 80 GLU A N 1
ATOM 593 C CA . GLU A 1 80 ? -12.958 -0.028 30.032 1.00 97.19 80 GLU A CA 1
ATOM 594 C C . GLU A 1 80 ? -13.822 -1.219 29.582 1.00 97.19 80 GLU A C 1
ATOM 596 O O . GLU A 1 80 ? -15.050 -1.114 29.507 1.00 97.19 80 GLU A O 1
ATOM 601 N N . GLY A 1 81 ? -13.202 -2.356 29.272 1.00 96.94 81 GLY A N 1
ATOM 602 C CA . GLY A 1 81 ? -13.881 -3.537 28.762 1.00 96.94 81 GLY A CA 1
ATOM 603 C C . GLY A 1 81 ? -12.985 -4.770 28.735 1.00 96.94 81 GLY A C 1
ATOM 604 O O . GLY A 1 81 ? -12.360 -5.123 29.728 1.00 96.94 81 GLY A O 1
ATOM 605 N N . GLU A 1 82 ? -12.969 -5.460 27.600 1.00 98.00 82 GLU A N 1
ATOM 606 C CA . GLU A 1 82 ? -12.201 -6.683 27.387 1.00 98.00 82 GLU A CA 1
ATOM 607 C C . GLU A 1 82 ? -11.247 -6.499 26.206 1.00 98.00 82 GLU A C 1
ATOM 609 O O . GLU A 1 82 ? -11.669 -6.240 25.076 1.00 98.00 82 GLU A O 1
ATOM 614 N N . LEU A 1 83 ? -9.950 -6.662 26.462 1.00 97.12 83 LEU A N 1
ATOM 615 C CA . LEU A 1 83 ? -8.927 -6.724 25.425 1.00 97.12 83 LEU A CA 1
ATOM 616 C C . LEU A 1 83 ? -8.839 -8.157 24.887 1.00 97.12 83 LEU A C 1
ATOM 618 O O . LEU A 1 83 ? -8.496 -9.076 25.625 1.00 97.12 83 LEU A O 1
ATOM 622 N N . LEU A 1 84 ? -9.123 -8.340 23.598 1.00 97.31 84 LEU A N 1
ATOM 623 C CA . LEU A 1 84 ? -9.111 -9.651 22.942 1.00 97.31 84 LEU A CA 1
ATOM 624 C C . LEU A 1 84 ? -7.772 -9.947 22.266 1.00 97.31 84 LEU A C 1
ATOM 626 O O . LEU A 1 84 ? -7.291 -11.077 22.298 1.00 97.31 84 LEU A O 1
ATOM 630 N N . VAL A 1 85 ? -7.192 -8.940 21.610 1.00 95.25 85 VAL A N 1
ATOM 631 C CA . VAL A 1 85 ? -5.978 -9.083 20.802 1.00 95.25 85 VAL A CA 1
ATOM 632 C C . VAL A 1 85 ? -5.109 -7.841 20.954 1.00 95.25 85 VAL A C 1
ATOM 634 O O . VAL A 1 85 ? -5.587 -6.720 20.773 1.00 95.25 85 VAL A O 1
ATOM 637 N N . HIS A 1 86 ? -3.819 -8.048 21.229 1.00 92.94 86 HIS A N 1
ATOM 638 C CA . HIS A 1 86 ? -2.795 -7.004 21.240 1.00 92.94 86 HIS A CA 1
ATOM 639 C C . HIS A 1 86 ? -1.740 -7.315 20.181 1.00 92.94 86 HIS A C 1
ATOM 641 O O . HIS A 1 86 ? -0.755 -8.007 20.429 1.00 92.94 86 HIS A O 1
ATOM 647 N N . GLY A 1 87 ? -1.983 -6.807 18.980 1.00 91.94 87 GLY A N 1
ATOM 648 C CA . GLY A 1 87 ? -1.194 -7.096 17.798 1.00 91.94 87 GLY A CA 1
ATOM 649 C C . GLY A 1 87 ? -1.687 -8.319 17.023 1.00 91.94 87 GLY A C 1
ATOM 650 O O . GLY A 1 87 ? -2.171 -9.297 17.584 1.00 91.94 87 GLY A O 1
ATOM 651 N N . ILE A 1 88 ? -1.554 -8.247 15.704 1.00 92.81 88 ILE A N 1
ATOM 652 C CA . ILE A 1 88 ? -1.952 -9.273 14.738 1.00 92.81 88 ILE A CA 1
ATOM 653 C C . ILE A 1 88 ? -0.775 -9.608 13.820 1.00 92.81 88 ILE A C 1
ATOM 655 O O . ILE A 1 88 ? 0.076 -8.763 13.549 1.00 92.81 88 ILE A O 1
ATOM 659 N N . ASP A 1 89 ? -0.738 -10.823 13.286 1.00 94.19 89 ASP A N 1
ATOM 660 C CA . ASP A 1 89 ? 0.349 -11.286 12.419 1.00 94.19 89 ASP A CA 1
ATOM 661 C C . ASP A 1 89 ? 0.155 -10.849 10.958 1.00 94.19 89 ASP A C 1
ATOM 663 O O . ASP A 1 89 ? 0.126 -11.665 10.039 1.00 94.19 89 ASP A O 1
ATOM 667 N N . VAL A 1 90 ? 0.019 -9.536 10.739 1.00 94.31 90 VAL A N 1
ATOM 668 C CA . VAL A 1 90 ? -0.128 -8.940 9.402 1.00 94.31 90 VAL A CA 1
ATOM 669 C C . VAL A 1 90 ? 0.911 -7.857 9.131 1.00 94.31 90 VAL A C 1
ATOM 671 O O . VAL A 1 90 ? 1.334 -7.110 10.023 1.00 94.31 90 VAL A O 1
ATOM 674 N N . MET A 1 91 ? 1.287 -7.713 7.864 1.00 94.06 91 MET A N 1
ATOM 675 C CA . MET A 1 91 ? 2.223 -6.698 7.404 1.00 94.06 91 MET A CA 1
ATOM 676 C C . MET A 1 91 ? 1.695 -5.982 6.154 1.00 94.06 91 MET A C 1
ATOM 678 O O . MET A 1 91 ? 1.551 -6.614 5.112 1.00 94.06 91 MET A O 1
ATOM 682 N N . PRO A 1 92 ? 1.482 -4.654 6.190 1.00 93.50 92 PRO A N 1
ATOM 683 C CA . PRO A 1 92 ? 1.516 -3.758 7.350 1.00 93.50 92 PRO A CA 1
ATOM 684 C C . PRO A 1 92 ? 0.241 -3.874 8.205 1.00 93.50 92 PRO A C 1
ATOM 686 O O . PRO A 1 92 ? -0.814 -4.213 7.691 1.00 93.50 92 PRO A O 1
ATOM 689 N N . GLY A 1 93 ? 0.322 -3.545 9.498 1.00 92.31 93 GLY A N 1
ATOM 690 C CA . GLY A 1 93 ? -0.842 -3.596 10.402 1.00 92.31 93 GLY A CA 1
ATOM 691 C C . GLY A 1 93 ? -0.595 -4.283 11.741 1.00 92.31 93 GLY A C 1
ATOM 692 O O . GLY A 1 93 ? -1.464 -4.215 12.603 1.00 92.31 93 GLY A O 1
ATOM 693 N N . LYS A 1 94 ? 0.594 -4.877 11.931 1.00 91.94 94 LYS A N 1
ATOM 694 C CA . LYS A 1 94 ? 0.963 -5.652 13.123 1.00 91.94 94 LYS A CA 1
ATOM 695 C C . LYS A 1 94 ? 0.441 -5.115 14.458 1.00 91.94 94 LYS A C 1
ATOM 697 O O . LYS A 1 94 ? -0.077 -5.913 15.219 1.00 91.94 94 LYS A O 1
ATOM 702 N N . PRO A 1 95 ? 0.537 -3.818 14.781 1.00 91.81 95 PRO A N 1
ATOM 703 C CA . PRO A 1 95 ? 0.157 -3.350 16.111 1.00 91.81 95 PRO A CA 1
ATOM 704 C C . PRO A 1 95 ? -1.351 -3.123 16.334 1.00 91.81 95 PRO A C 1
ATOM 706 O O . PRO A 1 95 ? -1.716 -2.398 17.256 1.00 91.81 95 PRO A O 1
ATOM 709 N N . ALA A 1 96 ? -2.233 -3.639 15.473 1.00 94.44 96 ALA A N 1
ATOM 710 C CA . ALA A 1 96 ? -3.670 -3.463 15.664 1.00 94.44 96 ALA A CA 1
ATOM 711 C C . ALA A 1 96 ? -4.140 -4.068 16.996 1.00 94.44 96 ALA A C 1
ATOM 713 O O . ALA A 1 96 ? -3.665 -5.122 17.418 1.00 94.44 96 ALA A O 1
ATOM 714 N N . VAL A 1 97 ? -5.103 -3.414 17.636 1.00 95.25 97 VAL A N 1
ATOM 715 C CA . VAL A 1 97 ? -5.658 -3.830 18.930 1.00 95.25 97 VAL A CA 1
ATOM 716 C C . VAL A 1 97 ? -7.135 -4.132 18.754 1.00 95.25 97 VAL A C 1
ATOM 718 O O . VAL A 1 97 ? -7.844 -3.325 18.161 1.00 95.25 97 VAL A O 1
ATOM 721 N N . LEU A 1 98 ? -7.618 -5.260 19.269 1.00 97.06 98 LEU A N 1
ATOM 722 C CA . LEU A 1 98 ? -9.034 -5.625 19.202 1.00 97.06 98 LEU A CA 1
ATOM 723 C C . LEU A 1 98 ? -9.578 -5.826 20.609 1.00 97.06 98 LEU A C 1
ATOM 725 O O . LEU A 1 98 ? -8.978 -6.538 21.412 1.00 97.06 98 LEU A O 1
ATOM 729 N N . GLY A 1 99 ? -10.741 -5.254 20.889 1.00 97.56 99 GLY A N 1
ATOM 730 C CA . GLY A 1 99 ? -11.441 -5.474 22.143 1.00 97.56 99 GLY A CA 1
ATOM 731 C C . GLY A 1 99 ? -12.929 -5.188 22.061 1.00 97.56 99 GLY A C 1
ATOM 732 O O . GLY A 1 99 ? -13.460 -4.803 21.016 1.00 97.56 99 GLY A O 1
ATOM 733 N N . ILE A 1 100 ? -13.599 -5.388 23.188 1.00 98.38 100 ILE A N 1
ATOM 734 C CA . ILE A 1 100 ? -15.026 -5.152 23.373 1.00 98.38 100 ILE A CA 1
ATOM 735 C C . ILE A 1 100 ? -15.202 -4.189 24.540 1.00 98.38 100 ILE A C 1
ATOM 737 O O . ILE A 1 100 ? -14.776 -4.474 25.653 1.00 98.38 100 ILE A O 1
ATOM 741 N N . VAL A 1 101 ? -15.870 -3.063 24.309 1.00 98.19 101 VAL A N 1
ATOM 742 C CA . VAL A 1 101 ? -16.161 -2.056 25.338 1.00 98.19 101 VAL A CA 1
ATOM 743 C C . VAL A 1 101 ? -17.654 -1.764 25.303 1.00 98.19 101 VAL A C 1
ATOM 745 O O . VAL A 1 101 ? -18.218 -1.524 24.236 1.00 98.19 101 VAL A O 1
ATOM 748 N N . GLY A 1 102 ? -18.334 -1.859 26.449 1.00 96.56 102 GLY A N 1
ATOM 749 C CA . GLY A 1 102 ? -19.795 -1.701 26.515 1.00 96.56 102 GLY A CA 1
ATOM 750 C C . GLY A 1 102 ? -20.569 -2.671 25.606 1.00 96.56 102 GLY A C 1
ATOM 751 O O . GLY A 1 102 ? -21.622 -2.314 25.082 1.00 96.56 102 GLY A O 1
ATOM 752 N N . GLY A 1 103 ? -20.025 -3.870 25.362 1.00 97.06 103 GLY A N 1
ATOM 753 C CA . GLY A 1 103 ? -20.603 -4.867 24.451 1.00 97.06 103 GLY A CA 1
ATOM 754 C C . GLY A 1 103 ? -20.429 -4.559 22.958 1.00 97.06 103 GLY A C 1
ATOM 755 O O . GLY A 1 103 ? -21.046 -5.228 22.131 1.00 97.06 103 GLY A O 1
ATOM 756 N N . LYS A 1 104 ? -19.613 -3.560 22.598 1.00 98.31 104 LYS A N 1
ATOM 757 C CA . LYS A 1 104 ? -19.396 -3.104 21.219 1.00 98.31 104 LYS A CA 1
ATOM 758 C C . LYS A 1 104 ? -17.922 -3.233 20.815 1.00 98.31 104 LYS A C 1
ATOM 760 O O . LYS A 1 104 ? -17.057 -3.043 21.671 1.00 98.31 104 LYS A O 1
ATOM 765 N N . PRO A 1 105 ? -17.602 -3.525 19.541 1.00 98.06 105 PRO A N 1
ATOM 766 C CA . PRO A 1 105 ? -16.215 -3.631 19.101 1.00 98.06 105 PRO A CA 1
ATOM 767 C C . PRO A 1 105 ? -15.461 -2.301 19.218 1.00 98.06 105 PRO A C 1
ATOM 769 O O . PRO A 1 105 ? -15.935 -1.266 18.742 1.00 98.06 105 PRO A O 1
ATOM 772 N N . ALA A 1 106 ? -14.269 -2.355 19.807 1.00 97.69 106 ALA A N 1
ATOM 773 C CA . ALA A 1 106 ? -13.292 -1.277 19.859 1.00 97.69 106 ALA A CA 1
ATOM 774 C C . ALA A 1 106 ? -12.001 -1.746 19.170 1.00 97.69 106 ALA A C 1
ATOM 776 O O . ALA A 1 106 ? -11.413 -2.757 19.554 1.00 97.69 106 ALA A O 1
ATOM 777 N N . ILE A 1 107 ? -11.586 -1.035 18.123 1.00 97.44 107 ILE A N 1
ATOM 778 C CA . ILE A 1 107 ? -10.472 -1.419 17.251 1.00 97.44 107 ILE A CA 1
ATOM 779 C C . ILE A 1 107 ? -9.411 -0.321 17.303 1.00 97.44 107 ILE A C 1
ATOM 781 O O . ILE A 1 107 ? -9.646 0.793 16.841 1.00 97.44 107 ILE A O 1
ATOM 785 N N . GLY A 1 108 ? -8.233 -0.635 17.833 1.00 95.88 108 GLY A N 1
ATOM 786 C CA . GLY A 1 108 ? -7.036 0.185 17.708 1.00 95.88 108 GLY A CA 1
ATOM 787 C C . GLY A 1 108 ? -6.421 0.032 16.323 1.00 95.88 108 GLY A C 1
ATOM 788 O O . GLY A 1 108 ? -5.919 -1.034 15.967 1.00 95.88 108 GLY A O 1
ATOM 789 N N . ILE A 1 109 ? -6.467 1.104 15.541 1.00 95.19 109 ILE A N 1
ATOM 790 C CA . ILE A 1 109 ? -5.950 1.177 14.179 1.00 95.19 109 ILE A CA 1
ATOM 791 C C . ILE A 1 109 ? -4.575 1.861 14.202 1.00 95.19 109 ILE A C 1
ATOM 793 O O . ILE A 1 109 ? -4.473 2.986 14.703 1.00 95.19 109 ILE A O 1
ATOM 797 N N . PRO A 1 110 ? -3.520 1.235 13.640 1.00 91.81 110 PRO A N 1
ATOM 798 C CA . PRO A 1 110 ? -2.177 1.807 13.643 1.00 91.81 110 PRO A CA 1
ATOM 799 C C . PRO A 1 110 ? -2.094 3.155 12.915 1.00 91.81 110 PRO A C 1
ATOM 801 O O . PRO A 1 110 ? -2.692 3.344 11.860 1.00 91.81 110 PRO A O 1
ATOM 804 N N . GLY A 1 111 ? -1.264 4.066 13.425 1.00 90.25 111 GLY A N 1
ATOM 805 C CA . GLY A 1 111 ? -1.130 5.427 12.895 1.00 90.25 111 GLY A CA 1
ATOM 806 C C . GLY A 1 111 ? -0.449 5.527 11.526 1.00 90.25 111 GLY A C 1
ATOM 807 O O . GLY A 1 111 ? -0.601 6.535 10.837 1.00 90.25 111 GLY A O 1
ATOM 808 N N . TYR A 1 112 ? 0.278 4.493 11.092 1.00 91.25 112 TYR A N 1
ATOM 809 C CA . TYR A 1 112 ? 0.794 4.457 9.726 1.00 91.25 112 TYR A CA 1
ATOM 810 C C . TYR A 1 112 ? -0.355 4.247 8.731 1.00 91.25 112 TYR A C 1
ATOM 812 O O . TYR A 1 112 ? -1.109 3.289 8.867 1.00 91.25 112 TYR A O 1
ATOM 820 N N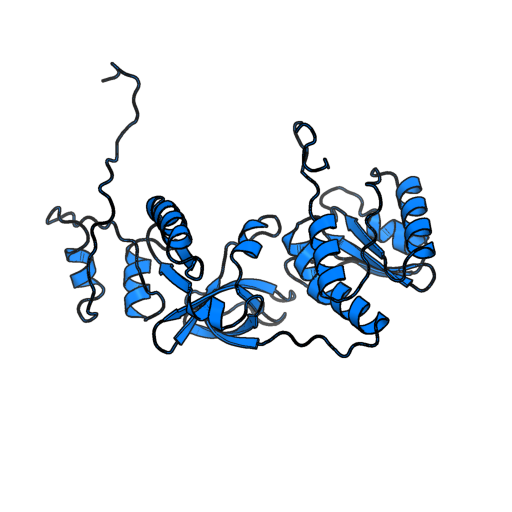 . PRO A 1 113 ? -0.467 5.075 7.686 1.00 92.00 113 PRO A N 1
ATOM 821 C CA . PRO A 1 113 ? -1.660 5.142 6.853 1.00 92.00 113 PRO A CA 1
ATOM 822 C C . PRO A 1 113 ? -1.955 3.856 6.081 1.00 92.00 113 PRO A C 1
ATOM 824 O O . PRO A 1 113 ? -3.105 3.454 5.956 1.00 92.00 113 PRO A O 1
ATOM 827 N N . VAL A 1 114 ? -0.930 3.152 5.601 1.00 94.38 114 VAL A N 1
ATOM 828 C CA . VAL A 1 114 ? -1.144 1.887 4.884 1.00 94.38 114 VAL A CA 1
ATOM 829 C C . VAL A 1 114 ? -1.530 0.785 5.869 1.00 94.38 114 VAL A C 1
ATOM 831 O O . VAL A 1 114 ? -2.403 -0.018 5.563 1.00 94.38 114 VAL A O 1
ATOM 834 N N . SER A 1 115 ? -0.935 0.776 7.069 1.00 94.69 115 SER A N 1
ATOM 835 C CA . SER A 1 115 ? -1.370 -0.113 8.153 1.00 94.69 115 SER A CA 1
ATOM 836 C C . SER A 1 115 ? -2.832 0.145 8.512 1.00 94.69 115 SER A C 1
ATOM 838 O O . SER A 1 115 ? -3.587 -0.805 8.671 1.00 94.69 115 SER A O 1
ATOM 840 N N . ALA A 1 116 ? -3.238 1.416 8.600 1.00 94.88 116 ALA A N 1
ATOM 841 C CA . ALA A 1 116 ? -4.611 1.794 8.898 1.00 94.88 116 ALA A CA 1
ATOM 842 C C . ALA A 1 116 ? -5.588 1.261 7.847 1.00 94.88 116 ALA A C 1
ATOM 844 O O . ALA A 1 116 ? -6.607 0.681 8.202 1.00 94.88 116 ALA A O 1
ATOM 845 N N . ILE A 1 117 ? -5.247 1.402 6.563 1.00 95.62 117 ILE A N 1
ATOM 846 C CA . ILE A 1 117 ? -6.056 0.904 5.445 1.00 95.62 117 ILE A CA 1
ATOM 847 C C . ILE A 1 117 ? -6.174 -0.622 5.475 1.00 95.62 117 ILE A C 1
ATOM 849 O O . ILE A 1 117 ? -7.279 -1.141 5.334 1.00 95.62 117 ILE A O 1
ATOM 853 N N . VAL A 1 118 ? -5.066 -1.343 5.678 1.00 95.69 118 VAL A N 1
ATOM 854 C CA . VAL A 1 118 ? -5.085 -2.814 5.749 1.00 95.69 118 VAL A CA 1
ATOM 855 C C . VAL A 1 118 ? -5.927 -3.278 6.935 1.00 95.69 118 VAL A C 1
ATOM 857 O O . VAL A 1 118 ? -6.843 -4.067 6.751 1.00 95.69 118 VAL A O 1
ATOM 860 N N . VAL A 1 119 ? -5.712 -2.727 8.132 1.00 96.38 119 VAL A N 1
ATOM 861 C CA . VAL A 1 119 ? -6.508 -3.081 9.322 1.00 96.38 119 VAL A CA 1
ATOM 862 C C . VAL A 1 119 ? -7.985 -2.729 9.131 1.00 96.38 119 VAL A C 1
ATOM 864 O O . VAL A 1 119 ? -8.862 -3.486 9.543 1.00 96.38 119 VAL A O 1
ATOM 867 N N . ALA A 1 120 ? -8.290 -1.617 8.464 1.00 96.06 120 ALA A N 1
ATOM 868 C CA . ALA A 1 120 ? -9.666 -1.260 8.159 1.00 96.06 120 ALA A CA 1
ATOM 869 C C . ALA A 1 120 ? -10.328 -2.278 7.220 1.00 96.06 120 ALA A C 1
ATOM 871 O O . ALA A 1 120 ? -11.441 -2.710 7.500 1.00 96.06 120 ALA A O 1
ATOM 872 N N . ARG A 1 121 ? -9.651 -2.696 6.144 1.00 94.31 121 ARG A N 1
ATOM 873 C CA . ARG A 1 121 ? -10.170 -3.714 5.215 1.00 94.31 121 ARG A CA 1
ATOM 874 C C . ARG A 1 121 ? -10.310 -5.082 5.879 1.00 94.31 121 ARG A C 1
ATOM 876 O O . ARG A 1 121 ? -11.362 -5.696 5.788 1.00 94.31 121 ARG A O 1
ATOM 883 N N . GLU A 1 122 ? -9.280 -5.546 6.575 1.00 94.38 122 GLU A N 1
ATOM 884 C CA . GLU A 1 122 ? -9.256 -6.921 7.083 1.00 94.38 122 GLU A CA 1
ATOM 885 C C . GLU A 1 122 ? -10.078 -7.100 8.367 1.00 94.38 122 GLU A C 1
ATOM 887 O O . GLU A 1 122 ? -10.524 -8.208 8.656 1.00 94.38 122 GLU A O 1
ATOM 892 N N . ILE A 1 123 ? -10.304 -6.029 9.140 1.00 95.38 123 ILE A N 1
ATOM 893 C CA . ILE A 1 123 ? -10.987 -6.105 10.440 1.00 95.38 123 ILE A CA 1
ATOM 894 C C . ILE A 1 123 ? -12.249 -5.241 10.483 1.00 95.38 123 ILE A C 1
ATOM 896 O O . ILE A 1 123 ? -13.337 -5.749 10.765 1.00 95.38 123 ILE A O 1
ATOM 900 N N . LEU A 1 124 ? -12.133 -3.934 10.220 1.00 96.12 124 LEU A N 1
ATOM 901 C CA . LEU A 1 124 ? -13.267 -3.015 10.374 1.00 96.12 124 LEU A CA 1
ATOM 902 C C . LEU A 1 124 ? -14.375 -3.301 9.348 1.00 96.12 124 LEU A C 1
ATOM 904 O O . LEU A 1 124 ? -15.546 -3.301 9.720 1.00 96.12 124 LEU A O 1
ATOM 908 N N . GLN A 1 125 ? -14.035 -3.592 8.091 1.00 95.62 125 GLN A N 1
ATOM 909 C CA . GLN A 1 125 ? -15.012 -3.879 7.040 1.00 95.62 125 GLN A CA 1
ATOM 910 C C . GLN A 1 125 ? -15.870 -5.118 7.365 1.00 95.62 125 GLN A C 1
ATOM 912 O O . GLN A 1 125 ? -17.097 -4.995 7.312 1.00 95.62 125 GLN A O 1
ATOM 917 N N . PRO A 1 126 ? -15.310 -6.280 7.770 1.00 94.69 126 PRO A N 1
ATOM 918 C CA . PRO A 1 126 ? -16.112 -7.403 8.254 1.00 94.69 126 PRO A CA 1
ATOM 919 C C . PRO A 1 126 ? -17.023 -7.057 9.436 1.00 94.69 126 PRO A C 1
ATOM 921 O O . PRO A 1 126 ? -18.171 -7.505 9.466 1.00 94.69 126 PRO A O 1
ATOM 924 N N . VAL A 1 127 ? -16.551 -6.247 10.394 1.00 95.44 127 VAL A N 1
ATOM 925 C CA . VAL A 1 127 ? -17.366 -5.802 11.540 1.00 95.44 127 VAL A CA 1
ATOM 926 C C . VAL A 1 127 ? -18.551 -4.959 11.067 1.00 95.44 127 VAL A C 1
ATOM 928 O O . VAL A 1 127 ? -19.687 -5.229 11.458 1.00 95.44 127 VAL A O 1
ATOM 931 N N . VAL A 1 128 ? -18.312 -3.983 10.187 1.00 95.50 128 VAL A N 1
ATOM 932 C CA . VAL A 1 128 ? -19.364 -3.144 9.595 1.00 95.50 128 VAL A CA 1
ATOM 933 C C . VAL A 1 128 ? -20.363 -4.003 8.818 1.00 95.50 128 VAL A C 1
ATOM 935 O O . VAL A 1 128 ? -21.565 -3.911 9.060 1.00 95.50 128 VAL A O 1
ATOM 938 N N . GLY A 1 129 ? -19.884 -4.908 7.961 1.00 94.75 129 GLY A N 1
ATOM 939 C CA . GLY A 1 129 ? -20.740 -5.828 7.210 1.00 94.75 129 GLY A CA 1
ATOM 940 C C . GLY A 1 129 ? -21.621 -6.682 8.125 1.00 94.75 129 GLY A C 1
ATOM 941 O O . GLY A 1 129 ? -22.826 -6.793 7.902 1.00 94.75 129 GLY A O 1
ATOM 942 N N . ARG A 1 130 ? -21.055 -7.207 9.219 1.00 94.56 130 ARG A N 1
ATOM 943 C CA . ARG A 1 130 ? -21.792 -8.008 10.205 1.00 94.56 130 ARG A CA 1
ATOM 944 C C . ARG A 1 130 ? -22.879 -7.213 10.930 1.00 94.56 130 ARG A C 1
ATOM 946 O O . ARG A 1 130 ? -23.938 -7.788 11.199 1.00 94.56 130 ARG A O 1
ATOM 953 N N . LEU A 1 131 ? -22.620 -5.944 11.255 1.00 95.12 131 LEU A N 1
ATOM 954 C CA . LEU A 1 131 ? -23.573 -5.036 11.907 1.00 95.12 131 LEU A CA 1
ATOM 955 C C . LEU A 1 131 ? -24.712 -4.622 10.969 1.00 95.12 131 LEU A C 1
ATOM 957 O O . LEU A 1 131 ? -25.852 -4.514 11.409 1.00 95.12 131 LEU A O 1
ATOM 961 N N . LEU A 1 132 ? -24.420 -4.457 9.678 1.00 95.38 132 LEU A N 1
ATOM 962 C CA . LEU A 1 132 ? -25.417 -4.161 8.644 1.00 95.38 132 LEU A CA 1
ATOM 963 C C . LEU A 1 132 ? -26.246 -5.392 8.235 1.00 95.38 132 LEU A C 1
ATOM 965 O O . LEU A 1 132 ? -27.207 -5.264 7.482 1.00 95.38 132 LEU A O 1
ATOM 969 N N . GLY A 1 133 ? -25.884 -6.591 8.707 1.00 94.44 133 GLY A N 1
ATOM 970 C CA . GLY A 1 133 ? -26.500 -7.844 8.259 1.00 94.44 133 GLY A CA 1
ATOM 971 C C . GLY A 1 133 ? -26.125 -8.223 6.822 1.00 94.44 133 GLY A C 1
ATOM 972 O O . GLY A 1 133 ? -26.775 -9.077 6.219 1.00 94.44 133 GLY A O 1
ATOM 973 N N . SER A 1 134 ? -25.078 -7.604 6.278 1.00 89.25 134 SER A N 1
ATOM 974 C CA . SER A 1 134 ? -24.531 -7.904 4.962 1.00 89.25 134 SER A CA 1
ATOM 975 C C . SER A 1 134 ? -23.744 -9.217 4.996 1.00 89.25 134 SER A C 1
ATOM 977 O O . SER A 1 134 ? -23.111 -9.569 5.994 1.00 89.25 134 SER A O 1
ATOM 979 N N . GLY A 1 135 ? -23.770 -9.956 3.884 1.00 77.69 135 GLY A N 1
ATOM 980 C CA . GLY A 1 135 ? -22.898 -11.117 3.696 1.00 77.69 135 GLY A CA 1
ATOM 981 C C . GLY A 1 135 ? -21.411 -10.726 3.656 1.00 77.69 135 GLY A C 1
ATOM 982 O O . GLY A 1 135 ? -21.087 -9.538 3.597 1.00 77.69 135 GLY A O 1
ATOM 983 N N . PRO A 1 136 ? -20.492 -11.710 3.663 1.00 75.00 136 PRO A N 1
ATOM 984 C CA . PRO A 1 136 ? -19.063 -11.434 3.568 1.00 75.00 136 PRO A CA 1
ATOM 985 C C . PRO A 1 136 ? -18.763 -10.627 2.303 1.00 75.00 136 PRO A C 1
ATOM 987 O O . PRO A 1 136 ? -19.193 -10.998 1.206 1.00 75.00 136 PRO A O 1
ATOM 990 N N . HIS A 1 137 ? -18.028 -9.526 2.465 1.00 79.69 137 HIS A N 1
ATOM 991 C CA . HIS A 1 137 ? -17.595 -8.704 1.346 1.00 79.69 137 HIS A CA 1
ATOM 992 C C . HIS A 1 137 ? -16.671 -9.531 0.446 1.00 79.69 137 HIS A C 1
ATOM 994 O O . HIS A 1 137 ? -15.668 -10.077 0.904 1.00 79.69 137 HIS A O 1
ATOM 1000 N N . ARG A 1 138 ? -17.037 -9.673 -0.830 1.00 80.38 138 ARG A N 1
ATOM 1001 C CA . ARG A 1 138 ? -16.233 -10.406 -1.811 1.00 80.38 138 ARG A CA 1
ATOM 1002 C C . ARG A 1 138 ? -15.462 -9.406 -2.651 1.00 80.38 138 ARG A C 1
ATOM 1004 O O . ARG A 1 138 ? -16.057 -8.717 -3.475 1.00 80.38 138 ARG A O 1
ATOM 1011 N N . VAL A 1 139 ? -14.152 -9.363 -2.449 1.00 85.44 139 VAL A N 1
ATOM 1012 C CA . VAL A 1 139 ? -13.252 -8.593 -3.305 1.00 85.44 139 VAL A CA 1
ATOM 1013 C C . VAL A 1 139 ? -13.033 -9.383 -4.600 1.00 85.44 139 VAL A C 1
ATOM 1015 O O . VAL A 1 139 ? -12.775 -10.587 -4.527 1.00 85.44 139 VAL A O 1
ATOM 1018 N N . PRO A 1 140 ? -13.166 -8.772 -5.790 1.00 93.50 140 PRO A N 1
ATOM 1019 C CA . PRO A 1 140 ? -12.806 -9.433 -7.037 1.00 93.50 140 PRO A CA 1
ATOM 1020 C C . PRO A 1 140 ? -11.331 -9.843 -7.016 1.00 93.50 140 PRO A C 1
ATOM 1022 O O . PRO A 1 140 ? -10.469 -9.036 -6.677 1.00 93.50 140 PRO A O 1
ATOM 1025 N N . VAL A 1 141 ? -11.042 -11.089 -7.389 1.00 96.69 141 VAL A N 1
ATOM 1026 C CA . VAL A 1 141 ? -9.676 -11.627 -7.436 1.00 96.69 141 VAL A CA 1
ATOM 1027 C C . VAL A 1 141 ? -9.323 -11.999 -8.866 1.00 96.69 141 VAL A C 1
ATOM 1029 O O . VAL A 1 141 ? -10.139 -12.572 -9.590 1.00 96.69 141 VAL A O 1
ATOM 1032 N N . VAL A 1 142 ? -8.093 -11.692 -9.269 1.00 97.62 142 VAL A N 1
ATOM 1033 C CA . VAL A 1 142 ? -7.540 -12.065 -10.575 1.00 97.62 142 VAL A CA 1
ATOM 1034 C C . VAL A 1 142 ? -6.183 -12.729 -10.421 1.00 97.62 142 VAL A C 1
ATOM 1036 O O . VAL A 1 142 ? -5.482 -12.500 -9.440 1.00 97.62 142 VAL A O 1
ATOM 1039 N N . ARG A 1 143 ? -5.789 -13.538 -11.406 1.00 98.06 143 ARG A N 1
ATOM 1040 C CA . ARG A 1 143 ? -4.436 -14.099 -11.474 1.00 98.06 143 ARG A CA 1
ATOM 1041 C C . ARG A 1 143 ? -3.564 -13.225 -12.367 1.00 98.06 143 ARG A C 1
ATOM 1043 O O . ARG A 1 143 ? -3.980 -12.861 -13.467 1.00 98.06 143 ARG A O 1
ATOM 1050 N N . ALA A 1 144 ? -2.374 -12.886 -11.888 1.00 98.25 144 ALA A N 1
ATOM 1051 C CA . ALA A 1 144 ? -1.422 -12.051 -12.611 1.00 98.25 144 ALA A CA 1
ATOM 1052 C C . ALA A 1 144 ? 0.012 -12.551 -12.417 1.00 98.25 144 ALA A C 1
ATOM 1054 O O . ALA A 1 144 ? 0.372 -13.050 -11.351 1.00 98.25 144 ALA A O 1
ATOM 1055 N N . THR A 1 145 ? 0.842 -12.393 -13.446 1.00 98.19 145 THR A N 1
ATOM 1056 C CA . THR A 1 145 ? 2.264 -12.744 -13.399 1.00 98.19 145 THR A CA 1
ATOM 1057 C C . THR A 1 145 ? 3.049 -11.671 -12.653 1.00 98.19 145 THR A C 1
ATOM 1059 O O . THR A 1 145 ? 2.952 -10.484 -12.966 1.00 98.19 145 THR A O 1
ATOM 1062 N N . VAL A 1 146 ? 3.873 -12.083 -11.695 1.00 97.62 146 VAL A N 1
ATOM 1063 C CA . VAL A 1 146 ? 4.730 -11.195 -10.910 1.00 97.62 146 VAL A CA 1
ATOM 1064 C C . VAL A 1 146 ? 6.116 -11.116 -11.566 1.00 97.62 146 VAL A C 1
ATOM 1066 O O . VAL A 1 146 ? 6.840 -12.107 -11.581 1.00 97.62 146 VAL A O 1
ATOM 1069 N N . PRO A 1 147 ? 6.560 -9.960 -12.094 1.00 95.12 147 PRO A N 1
ATOM 1070 C CA . PRO A 1 147 ? 7.770 -9.877 -12.920 1.00 95.12 147 PRO A CA 1
ATOM 1071 C C . PRO A 1 147 ? 9.078 -9.874 -12.111 1.00 95.12 147 PRO A C 1
ATOM 1073 O O . PRO A 1 147 ? 10.165 -10.011 -12.668 1.00 95.12 147 PRO A O 1
ATOM 1076 N N . LYS A 1 148 ? 9.011 -9.694 -10.785 1.00 92.06 148 LYS A N 1
ATOM 1077 C CA . LYS A 1 148 ? 10.188 -9.664 -9.905 1.00 92.06 148 LYS A CA 1
ATOM 1078 C C . LYS A 1 148 ? 9.926 -10.404 -8.603 1.00 92.06 148 LYS A C 1
ATOM 1080 O O . LYS A 1 148 ? 8.824 -10.340 -8.075 1.00 92.06 148 LYS A O 1
ATOM 1085 N N . LYS A 1 149 ? 10.962 -11.039 -8.052 1.00 94.88 149 LYS A N 1
ATOM 1086 C CA . LYS A 1 149 ? 10.874 -11.729 -6.761 1.00 94.88 149 LYS A CA 1
ATOM 1087 C C . LYS A 1 149 ? 10.394 -10.763 -5.671 1.00 94.88 149 LYS A C 1
ATOM 1089 O O . LYS A 1 149 ? 10.937 -9.665 -5.535 1.00 94.88 149 LYS A O 1
ATOM 1094 N N . ILE A 1 150 ? 9.419 -11.197 -4.881 1.00 95.94 150 ILE A N 1
ATOM 1095 C CA . ILE A 1 150 ? 8.901 -10.478 -3.718 1.00 95.94 150 ILE A CA 1
ATOM 1096 C C . ILE A 1 150 ? 9.252 -11.299 -2.478 1.00 95.94 150 ILE A C 1
ATOM 1098 O O . ILE A 1 150 ? 8.545 -12.258 -2.197 1.00 95.94 150 ILE A O 1
ATOM 1102 N N . PRO A 1 151 ? 10.329 -10.976 -1.745 1.00 95.25 151 PRO A N 1
ATOM 1103 C CA . PRO A 1 151 ? 10.615 -11.652 -0.484 1.00 95.25 151 PRO A CA 1
ATOM 1104 C C . PRO A 1 151 ? 9.577 -11.267 0.577 1.00 95.25 151 PRO A C 1
ATOM 1106 O O . PRO A 1 151 ? 9.142 -10.117 0.621 1.00 95.25 151 PRO A O 1
ATOM 1109 N N . SER A 1 152 ? 9.225 -12.205 1.447 1.00 95.06 152 SER A N 1
ATOM 1110 C CA . SER A 1 152 ? 8.356 -11.989 2.604 1.00 95.06 152 SER A CA 1
ATOM 1111 C C . SER A 1 152 ? 8.903 -12.708 3.840 1.00 95.06 152 SER A C 1
ATOM 1113 O O . SER A 1 152 ? 9.946 -13.361 3.779 1.00 95.06 152 SER A O 1
ATOM 1115 N N . HIS A 1 153 ? 8.238 -12.542 4.981 1.00 90.38 153 HIS A N 1
ATOM 1116 C CA . HIS A 1 153 ? 8.675 -13.080 6.266 1.00 90.38 153 HIS A CA 1
ATOM 1117 C C . HIS A 1 153 ? 7.706 -14.152 6.762 1.00 90.38 153 HIS A C 1
ATOM 1119 O O . HIS A 1 153 ? 6.504 -13.914 6.830 1.00 90.38 153 HIS A O 1
ATOM 1125 N N . LEU A 1 154 ? 8.243 -15.304 7.176 1.00 93.06 154 LEU A N 1
ATOM 1126 C CA . LEU A 1 154 ? 7.445 -16.338 7.833 1.00 93.06 154 LEU A CA 1
ATOM 1127 C C . LEU A 1 154 ? 6.806 -15.808 9.119 1.00 93.06 154 LEU A C 1
ATOM 1129 O O . LEU A 1 154 ? 7.411 -15.032 9.861 1.00 93.06 154 LEU A O 1
ATOM 1133 N N . GLY A 1 155 ? 5.593 -16.280 9.388 1.00 92.81 155 GLY A N 1
ATOM 1134 C CA . GLY A 1 155 ? 4.803 -15.897 10.553 1.00 92.81 155 GLY A CA 1
ATOM 1135 C C . GLY A 1 155 ? 4.045 -14.583 10.394 1.00 92.81 155 GLY A C 1
ATOM 1136 O O . GLY A 1 155 ? 3.364 -14.198 11.331 1.00 92.81 155 GLY A O 1
ATOM 1137 N N . LEU A 1 156 ? 4.124 -13.908 9.242 1.00 93.06 156 LEU A N 1
ATOM 1138 C CA . LEU A 1 156 ? 3.332 -12.714 8.947 1.00 93.06 156 LEU A CA 1
ATOM 1139 C C . LEU A 1 156 ? 2.600 -12.886 7.626 1.00 93.06 156 LEU A C 1
ATOM 1141 O O . LEU A 1 156 ? 3.181 -13.311 6.632 1.00 93.06 156 LEU A O 1
ATOM 1145 N N . GLU A 1 157 ? 1.330 -12.515 7.605 1.00 96.38 157 GLU A N 1
ATOM 1146 C CA . GLU A 1 157 ? 0.589 -12.383 6.366 1.00 96.38 157 GLU A CA 1
ATOM 1147 C C . GLU A 1 157 ? 0.872 -11.013 5.754 1.00 96.38 157 GLU A C 1
ATOM 1149 O O . GLU A 1 157 ? 0.603 -9.976 6.365 1.00 96.38 157 GLU A O 1
ATOM 1154 N N . GLU A 1 158 ? 1.461 -10.988 4.560 1.00 96.81 158 GLU A N 1
ATOM 1155 C CA . GLU A 1 158 ? 1.875 -9.739 3.929 1.00 96.81 158 GLU A CA 1
ATOM 1156 C C . GLU A 1 158 ? 0.900 -9.288 2.838 1.00 96.81 158 GLU A C 1
ATOM 1158 O O . GLU A 1 158 ? 0.637 -10.009 1.879 1.00 96.81 158 GLU A O 1
ATOM 1163 N N . PHE A 1 159 ? 0.449 -8.038 2.936 1.00 96.94 159 PHE A N 1
ATOM 1164 C CA . PHE A 1 159 ? -0.360 -7.355 1.933 1.00 96.94 159 PHE A CA 1
ATOM 1165 C C . PHE A 1 159 ? 0.526 -6.437 1.086 1.00 96.94 159 PHE A C 1
ATOM 1167 O O . PHE A 1 159 ? 0.844 -5.295 1.447 1.00 96.94 159 PHE A O 1
ATOM 1174 N N . VAL A 1 160 ? 0.940 -6.937 -0.076 1.00 97.31 160 VAL A N 1
ATOM 1175 C CA . VAL A 1 160 ? 1.802 -6.216 -1.013 1.00 97.31 160 VAL A CA 1
ATOM 1176 C C . VAL A 1 160 ? 0.944 -5.453 -2.010 1.00 97.31 160 VAL A C 1
ATOM 1178 O O . VAL A 1 160 ? 0.217 -6.034 -2.806 1.00 97.31 160 VAL A O 1
ATOM 1181 N N . ARG A 1 161 ? 1.059 -4.127 -2.009 1.00 97.50 161 ARG A N 1
ATOM 1182 C CA . ARG A 1 161 ? 0.402 -3.276 -3.010 1.00 97.50 161 ARG A CA 1
ATOM 1183 C C . ARG A 1 161 ? 1.028 -3.514 -4.379 1.00 97.50 161 ARG A C 1
ATOM 1185 O O . ARG A 1 161 ? 2.256 -3.469 -4.512 1.00 97.50 161 ARG A O 1
ATOM 1192 N N . VAL A 1 162 ? 0.196 -3.697 -5.395 1.00 97.75 162 VAL A N 1
ATOM 1193 C CA . VAL A 1 162 ? 0.633 -3.875 -6.781 1.00 97.75 162 VAL A CA 1
ATOM 1194 C C . VAL A 1 162 ? -0.072 -2.887 -7.699 1.00 97.75 162 VAL A C 1
ATOM 1196 O O . VAL A 1 162 ? -1.207 -2.486 -7.449 1.00 97.75 162 VAL A O 1
ATOM 1199 N N . THR A 1 163 ? 0.607 -2.503 -8.773 1.00 97.62 163 THR A N 1
ATOM 1200 C CA . THR A 1 163 ? -0.041 -1.934 -9.956 1.00 97.62 163 THR A CA 1
ATOM 1201 C C . THR A 1 163 ? -0.159 -3.026 -11.011 1.00 97.62 163 THR A C 1
ATOM 1203 O O . THR A 1 163 ? 0.726 -3.880 -11.129 1.00 97.62 163 THR A O 1
ATOM 1206 N N . LEU A 1 164 ? -1.273 -3.036 -11.728 1.00 98.25 164 LEU A N 1
ATOM 1207 C CA . LEU A 1 164 ? -1.600 -4.043 -12.725 1.00 98.25 164 LEU A CA 1
ATOM 1208 C C . LEU A 1 164 ? -1.575 -3.417 -14.117 1.00 98.25 164 LEU A C 1
ATOM 1210 O O . LEU A 1 164 ? -1.929 -2.257 -14.284 1.00 98.25 164 LEU A O 1
ATOM 1214 N N . GLY A 1 165 ? -1.186 -4.191 -15.124 1.00 98.00 165 GLY A N 1
ATOM 1215 C CA . GLY A 1 165 ? -1.345 -3.791 -16.520 1.00 98.00 165 GLY A CA 1
ATOM 1216 C C . GLY A 1 165 ? -1.323 -4.991 -17.456 1.00 98.00 165 GLY A C 1
ATOM 1217 O O . GLY A 1 165 ? -0.666 -6.000 -17.174 1.00 98.00 165 GLY A O 1
ATOM 1218 N N . ARG A 1 166 ? -2.070 -4.902 -18.559 1.00 97.69 166 ARG A N 1
ATOM 1219 C CA . ARG A 1 166 ? -2.216 -5.996 -19.523 1.00 97.69 166 ARG A CA 1
ATOM 1220 C C . ARG A 1 166 ? -1.257 -5.846 -20.697 1.00 97.69 166 ARG A C 1
ATOM 1222 O O . ARG A 1 166 ? -1.510 -5.065 -21.601 1.00 97.69 166 ARG A O 1
ATOM 1229 N N . VAL A 1 167 ? -0.211 -6.670 -20.729 1.00 96.81 167 VAL A N 1
ATOM 1230 C CA . VAL A 1 167 ? 0.767 -6.716 -21.824 1.00 96.81 167 VAL A CA 1
ATOM 1231 C C . VAL A 1 167 ? 0.428 -7.885 -22.749 1.00 96.81 167 VAL A C 1
ATOM 1233 O O . VAL A 1 167 ? 0.663 -9.057 -22.439 1.00 96.81 167 VAL A O 1
ATOM 1236 N N . GLY A 1 168 ? -0.175 -7.575 -23.898 1.00 93.38 168 GLY A N 1
ATOM 1237 C CA . GLY A 1 168 ? -0.719 -8.593 -24.797 1.00 93.38 168 GLY A CA 1
ATOM 1238 C C . GLY A 1 168 ? -1.839 -9.385 -24.113 1.00 93.38 168 GLY A C 1
ATOM 1239 O O . GLY A 1 168 ? -2.829 -8.813 -23.674 1.00 93.38 168 GLY A O 1
ATOM 1240 N N . ALA A 1 169 ? -1.692 -10.706 -24.000 1.00 92.31 169 ALA A N 1
ATOM 1241 C CA . ALA A 1 169 ? -2.669 -11.552 -23.305 1.00 92.31 169 ALA A CA 1
ATOM 1242 C C . ALA A 1 169 ? -2.423 -11.666 -21.786 1.00 92.31 169 ALA A C 1
ATOM 1244 O O . ALA A 1 169 ? -3.263 -12.211 -21.071 1.00 92.31 169 ALA A O 1
ATOM 1245 N N . ARG A 1 170 ? -1.274 -11.193 -21.285 1.00 94.69 170 ARG A N 1
ATOM 1246 C CA . ARG A 1 170 ? -0.842 -11.410 -19.898 1.00 94.69 170 ARG A CA 1
ATOM 1247 C C . ARG A 1 170 ? -1.202 -10.224 -19.020 1.00 94.69 170 ARG A C 1
ATOM 1249 O O . ARG A 1 170 ? -0.930 -9.083 -19.379 1.00 94.69 170 ARG A O 1
ATOM 1256 N N . LEU A 1 171 ? -1.755 -10.506 -17.846 1.00 98.19 171 LEU A N 1
ATOM 1257 C CA . LEU A 1 171 ? -1.891 -9.521 -16.782 1.00 98.19 171 LEU A CA 1
ATOM 1258 C C . LEU A 1 171 ? -0.633 -9.567 -15.912 1.00 98.19 171 LEU A C 1
ATOM 1260 O O . LEU A 1 171 ? -0.267 -10.631 -15.416 1.00 98.19 171 LEU A O 1
ATOM 1264 N N . VAL A 1 172 ? 0.031 -8.429 -15.744 1.00 98.38 172 VAL A N 1
ATOM 1265 C CA . VAL A 1 172 ? 1.290 -8.323 -15.000 1.00 98.38 172 VAL A CA 1
ATOM 1266 C C . VAL A 1 172 ? 1.053 -7.520 -13.725 1.00 98.38 172 VAL A C 1
ATOM 1268 O O . VAL A 1 172 ? 0.509 -6.421 -13.787 1.00 98.38 172 VAL A O 1
ATOM 1271 N N . ALA A 1 173 ? 1.472 -8.060 -12.580 1.00 98.19 173 ALA A N 1
ATOM 1272 C CA . ALA A 1 173 ? 1.376 -7.422 -11.269 1.00 98.19 173 ALA A CA 1
ATOM 1273 C C . ALA A 1 173 ? 2.743 -6.910 -10.821 1.00 98.19 173 ALA A C 1
ATOM 1275 O O . ALA A 1 173 ? 3.587 -7.668 -10.342 1.00 98.19 173 ALA A O 1
ATOM 1276 N N . VAL A 1 174 ? 2.970 -5.606 -10.958 1.00 97.12 174 VAL A N 1
ATOM 1277 C CA . VAL A 1 174 ? 4.225 -4.970 -10.558 1.00 97.12 174 VAL A CA 1
ATOM 1278 C C . VAL A 1 174 ? 4.098 -4.462 -9.119 1.00 97.12 174 VAL A C 1
ATOM 1280 O O . VAL A 1 174 ? 3.288 -3.572 -8.855 1.00 97.12 174 VAL A O 1
ATOM 1283 N N . PRO A 1 175 ? 4.882 -4.974 -8.155 1.00 95.94 175 PRO A N 1
ATOM 1284 C CA . PRO A 1 175 ? 4.738 -4.553 -6.770 1.00 95.94 175 PRO A CA 1
ATOM 1285 C C . PRO A 1 175 ? 5.364 -3.176 -6.551 1.00 95.94 175 PRO A C 1
ATOM 1287 O O . PRO A 1 175 ? 6.494 -2.891 -6.988 1.00 95.94 175 PRO A O 1
ATOM 1290 N N . LEU A 1 176 ? 4.590 -2.344 -5.858 1.00 94.75 176 LEU A N 1
ATOM 1291 C CA . LEU A 1 176 ? 4.894 -0.960 -5.527 1.00 94.75 176 LEU A CA 1
ATOM 1292 C C . LEU A 1 176 ? 5.885 -0.869 -4.356 1.00 94.75 176 LEU A C 1
ATOM 1294 O O . LEU A 1 176 ? 6.275 -1.869 -3.749 1.00 94.75 176 LEU A O 1
ATOM 1298 N N . GLY A 1 177 ? 6.328 0.354 -4.058 1.00 88.81 177 GLY A N 1
ATOM 1299 C CA . GLY A 1 177 ? 7.253 0.624 -2.958 1.00 88.81 177 GLY A CA 1
ATOM 1300 C C . GLY A 1 177 ? 6.740 0.106 -1.609 1.00 88.81 177 GLY A C 1
ATOM 1301 O O . GLY A 1 177 ? 5.553 0.200 -1.292 1.00 88.81 177 GLY A O 1
ATOM 1302 N N . ARG A 1 178 ? 7.656 -0.434 -0.798 1.00 87.81 178 ARG A N 1
ATOM 1303 C CA . ARG A 1 178 ? 7.371 -0.858 0.581 1.00 87.81 178 ARG A CA 1
ATOM 1304 C C . ARG A 1 178 ? 7.343 0.341 1.530 1.00 87.81 178 ARG A C 1
ATOM 1306 O O . ARG A 1 178 ? 7.794 1.433 1.199 1.00 87.81 178 ARG A O 1
ATOM 1313 N N . GLY A 1 179 ? 6.818 0.108 2.729 1.00 87.81 179 GLY A N 1
ATOM 1314 C CA . GLY A 1 179 ? 6.704 1.108 3.788 1.00 87.81 179 GLY A CA 1
ATOM 1315 C C . GLY A 1 179 ? 5.250 1.412 4.127 1.00 87.81 179 GLY A C 1
ATOM 1316 O O . GLY A 1 179 ? 4.424 1.660 3.243 1.00 87.81 179 GLY A O 1
ATOM 1317 N N . ALA A 1 180 ? 4.943 1.377 5.423 1.00 85.81 180 ALA A N 1
ATOM 1318 C CA . ALA A 1 180 ? 3.599 1.624 5.937 1.00 85.81 180 ALA A CA 1
ATOM 1319 C C . ALA A 1 180 ? 3.220 3.121 5.921 1.00 85.81 180 ALA A C 1
ATOM 1321 O O . ALA A 1 180 ? 2.041 3.464 5.904 1.00 85.81 180 ALA A O 1
ATOM 1322 N N . GLY A 1 181 ? 4.224 4.007 5.886 1.00 86.69 181 GLY A N 1
ATOM 1323 C CA . GLY A 1 181 ? 4.071 5.466 5.814 1.00 86.69 181 GLY A CA 1
ATOM 1324 C C . GLY A 1 181 ? 3.798 6.036 4.419 1.00 86.69 181 GLY A C 1
ATOM 1325 O O . GLY A 1 181 ? 3.400 7.189 4.296 1.00 86.69 181 GLY A O 1
ATOM 1326 N N . VAL A 1 182 ? 4.018 5.256 3.357 1.00 89.44 182 VAL A N 1
ATOM 1327 C CA . VAL A 1 182 ? 4.042 5.770 1.977 1.00 89.44 182 VAL A CA 1
ATOM 1328 C C . VAL A 1 182 ? 2.647 5.703 1.355 1.00 89.44 182 VAL A C 1
ATOM 1330 O O . VAL A 1 182 ? 2.365 4.839 0.526 1.00 89.44 182 VAL A O 1
ATOM 1333 N N . ILE A 1 183 ? 1.753 6.605 1.767 1.00 90.31 183 ILE A N 1
ATOM 1334 C CA . ILE A 1 183 ? 0.345 6.609 1.330 1.00 90.31 183 ILE A CA 1
ATOM 1335 C C . ILE A 1 183 ? 0.170 6.759 -0.191 1.00 90.31 183 ILE A C 1
ATOM 1337 O O . ILE A 1 183 ? -0.766 6.206 -0.756 1.00 90.31 183 ILE A O 1
ATOM 1341 N N . THR A 1 184 ? 1.105 7.412 -0.889 1.00 91.00 184 THR A N 1
ATOM 1342 C CA . THR A 1 184 ? 1.063 7.575 -2.356 1.00 91.00 184 THR A CA 1
ATOM 1343 C C . THR A 1 184 ? 1.006 6.244 -3.103 1.00 91.00 184 THR A C 1
ATOM 1345 O O . THR A 1 184 ? 0.378 6.143 -4.150 1.00 91.00 184 THR A O 1
ATOM 1348 N N . THR A 1 185 ? 1.579 5.180 -2.543 1.00 92.81 185 THR A N 1
ATOM 1349 C CA . THR A 1 185 ? 1.472 3.835 -3.130 1.00 92.81 185 THR A CA 1
ATOM 1350 C C . THR A 1 185 ? 0.039 3.308 -3.171 1.00 92.81 185 THR A C 1
ATOM 1352 O O . THR A 1 185 ? -0.264 2.534 -4.064 1.00 92.81 185 THR A O 1
ATOM 1355 N N . MET A 1 186 ? -0.849 3.723 -2.262 1.00 94.00 186 MET A N 1
ATOM 1356 C CA . MET A 1 186 ? -2.264 3.340 -2.315 1.00 94.00 186 MET A CA 1
ATOM 1357 C C . MET A 1 186 ? -2.999 4.049 -3.445 1.00 94.00 186 MET A C 1
ATOM 1359 O O . MET A 1 186 ? -3.890 3.464 -4.044 1.00 94.00 186 MET A O 1
ATOM 1363 N N . VAL A 1 187 ? -2.600 5.282 -3.772 1.00 91.19 187 VAL A N 1
ATOM 1364 C CA . VAL A 1 187 ? -3.147 6.015 -4.924 1.00 91.19 187 VAL A CA 1
ATOM 1365 C C . VAL A 1 187 ? -2.802 5.293 -6.227 1.00 91.19 187 VAL A C 1
ATOM 1367 O O . VAL A 1 187 ? -3.623 5.234 -7.136 1.00 91.19 187 VAL A O 1
ATOM 1370 N N . HIS A 1 188 ? -1.600 4.717 -6.307 1.00 92.81 188 HIS A N 1
ATOM 1371 C CA . HIS A 1 188 ? -1.137 3.988 -7.488 1.00 92.81 188 HIS A CA 1
ATOM 1372 C C . HIS A 1 188 ? -1.526 2.504 -7.512 1.00 92.81 188 HIS A C 1
ATOM 1374 O O . HIS A 1 188 ? -1.374 1.876 -8.563 1.00 92.81 188 HIS A O 1
ATOM 1380 N N . ALA A 1 189 ? -1.971 1.942 -6.385 1.00 96.56 189 ALA A N 1
ATOM 1381 C CA . ALA A 1 189 ? -2.297 0.528 -6.264 1.00 96.56 189 ALA A CA 1
ATOM 1382 C C . ALA A 1 189 ? -3.585 0.193 -7.019 1.00 96.56 189 ALA A C 1
ATOM 1384 O O . ALA A 1 189 ? -4.621 0.826 -6.822 1.00 96.56 189 ALA A O 1
ATOM 1385 N N . ASP A 1 190 ? -3.509 -0.854 -7.833 1.00 97.75 190 ASP A N 1
ATOM 1386 C CA . ASP A 1 190 ? -4.658 -1.438 -8.528 1.00 97.75 190 ASP A CA 1
ATOM 1387 C C . ASP A 1 190 ? -5.147 -2.709 -7.820 1.00 97.75 190 ASP A C 1
ATOM 1389 O O . ASP A 1 190 ? -6.257 -3.179 -8.065 1.00 97.75 190 ASP A O 1
ATOM 1393 N N . GLY A 1 191 ? -4.335 -3.249 -6.906 1.00 97.44 191 GLY A N 1
ATOM 1394 C CA . GLY A 1 191 ? -4.689 -4.399 -6.091 1.00 97.44 191 GLY A CA 1
ATOM 1395 C C . GLY A 1 191 ? -3.720 -4.675 -4.943 1.00 97.44 191 GLY A C 1
ATOM 1396 O O . GLY A 1 191 ? -2.657 -4.052 -4.823 1.00 97.44 191 GLY A O 1
ATOM 1397 N N . PHE A 1 192 ? -4.087 -5.653 -4.120 1.00 97.62 192 PHE A N 1
ATOM 1398 C CA . PHE A 1 192 ? -3.231 -6.272 -3.114 1.00 97.62 192 PHE A CA 1
ATOM 1399 C C . PHE A 1 192 ? -2.894 -7.707 -3.517 1.00 97.62 192 PHE A C 1
ATOM 1401 O O . PHE A 1 192 ? -3.771 -8.508 -3.824 1.00 97.62 192 PHE A O 1
ATOM 1408 N N . LEU A 1 193 ? -1.610 -8.039 -3.477 1.00 97.75 193 LEU A N 1
ATOM 1409 C CA . LEU A 1 193 ? -1.116 -9.407 -3.479 1.00 97.75 193 LEU A CA 1
ATOM 1410 C C . LEU A 1 193 ? -0.953 -9.842 -2.021 1.00 97.75 193 LEU A C 1
ATOM 1412 O O . LEU A 1 193 ? -0.190 -9.222 -1.276 1.00 97.75 193 LEU A O 1
ATOM 1416 N N . ARG A 1 194 ? -1.654 -10.904 -1.627 1.00 96.38 194 ARG A N 1
ATOM 1417 C CA . ARG A 1 194 ? -1.591 -11.487 -0.282 1.00 96.38 194 ARG A CA 1
ATOM 1418 C C . ARG A 1 194 ? -0.568 -12.622 -0.252 1.00 96.38 194 ARG A C 1
ATOM 1420 O O . ARG A 1 194 ? -0.707 -13.594 -0.989 1.00 96.38 194 ARG A O 1
ATOM 1427 N N . ILE A 1 195 ? 0.461 -12.499 0.582 1.00 97.19 195 ILE A N 1
ATOM 1428 C CA . ILE A 1 195 ? 1.461 -13.549 0.816 1.00 97.19 195 ILE A CA 1
ATOM 1429 C C . ILE A 1 195 ? 1.121 -14.233 2.147 1.00 97.19 195 ILE A C 1
ATOM 1431 O O . ILE A 1 195 ? 1.192 -13.573 3.185 1.00 97.19 195 ILE A O 1
ATOM 1435 N N . PRO A 1 196 ? 0.741 -15.525 2.142 1.00 96.25 196 PRO A N 1
ATOM 1436 C CA . PRO A 1 196 ? 0.375 -16.242 3.361 1.00 96.25 196 PRO A CA 1
ATOM 1437 C C . PRO A 1 196 ? 1.531 -16.369 4.361 1.00 96.25 196 PRO A C 1
ATOM 1439 O O . PRO A 1 196 ? 2.698 -16.420 3.978 1.00 96.25 196 PRO A O 1
ATOM 1442 N N . THR A 1 197 ? 1.197 -16.556 5.641 1.00 95.56 197 THR A N 1
ATOM 1443 C CA . THR A 1 197 ? 2.152 -16.635 6.768 1.00 95.56 197 THR A CA 1
ATOM 1444 C C . THR A 1 197 ? 3.236 -17.709 6.638 1.00 95.56 197 THR A C 1
ATOM 1446 O O . THR A 1 197 ? 4.288 -17.603 7.267 1.00 95.56 197 THR A O 1
ATOM 1449 N N . LEU A 1 198 ? 2.995 -18.761 5.854 1.00 95.69 198 LEU A N 1
ATOM 1450 C CA . LEU A 1 198 ? 3.923 -19.881 5.658 1.00 95.69 198 LEU A CA 1
ATOM 1451 C C . LEU A 1 198 ? 4.722 -19.779 4.348 1.00 95.69 198 LEU A C 1
ATOM 1453 O O . LEU A 1 198 ? 5.370 -20.745 3.949 1.00 95.69 198 LEU A O 1
ATOM 1457 N N . VAL A 1 199 ? 4.661 -18.633 3.664 1.00 95.69 199 VAL A N 1
ATOM 1458 C CA . VAL A 1 199 ? 5.287 -18.410 2.358 1.00 95.69 199 VAL A CA 1
ATOM 1459 C C . VAL A 1 199 ? 6.377 -17.343 2.484 1.00 95.69 199 VAL A C 1
ATOM 1461 O O . VAL A 1 199 ? 6.121 -16.209 2.870 1.00 95.69 199 VAL A O 1
ATOM 1464 N N . GLU A 1 200 ? 7.614 -17.687 2.115 1.00 94.69 200 GLU A N 1
ATOM 1465 C CA . GLU A 1 200 ? 8.780 -16.781 2.195 1.00 94.69 200 GLU A CA 1
ATOM 1466 C C . GLU A 1 200 ? 8.816 -15.713 1.088 1.00 94.69 200 GLU A C 1
ATOM 1468 O O . GLU A 1 200 ? 9.765 -14.930 0.974 1.00 94.69 200 GLU A O 1
ATOM 1473 N N . GLY A 1 201 ? 7.799 -15.688 0.231 1.00 95.38 201 GLY A N 1
ATOM 1474 C CA . GLY A 1 201 ? 7.686 -14.761 -0.880 1.00 95.38 201 GLY A CA 1
ATOM 1475 C C . GLY A 1 201 ? 7.211 -15.405 -2.175 1.00 95.38 201 GLY A C 1
ATOM 1476 O O . GLY A 1 201 ? 6.947 -16.601 -2.238 1.00 95.38 201 GLY A O 1
ATOM 1477 N N . ILE A 1 202 ? 7.151 -14.584 -3.218 1.00 97.31 202 ILE A N 1
ATOM 1478 C CA . ILE A 1 202 ? 6.756 -14.969 -4.578 1.00 97.31 202 ILE A CA 1
ATOM 1479 C C . ILE A 1 202 ? 7.968 -14.864 -5.501 1.00 97.31 202 ILE A C 1
ATOM 1481 O O . ILE A 1 202 ? 8.725 -13.887 -5.428 1.00 97.31 202 ILE A O 1
ATOM 1485 N N . ASN A 1 203 ? 8.179 -15.850 -6.372 1.00 97.06 203 ASN A N 1
ATOM 1486 C CA . ASN A 1 203 ? 9.289 -15.831 -7.322 1.00 97.06 203 ASN A CA 1
ATOM 1487 C C . ASN A 1 203 ? 8.967 -14.994 -8.569 1.00 97.06 203 ASN A C 1
ATOM 1489 O O . ASN A 1 203 ? 7.815 -14.757 -8.920 1.00 97.06 203 ASN A O 1
ATOM 1493 N N . ALA A 1 204 ? 10.009 -14.528 -9.263 1.00 95.62 204 ALA A N 1
ATOM 1494 C CA . ALA A 1 204 ? 9.822 -13.839 -10.538 1.00 95.62 204 ALA A CA 1
ATOM 1495 C C . ALA A 1 204 ? 9.248 -14.803 -11.593 1.00 95.62 204 ALA A C 1
ATOM 1497 O O . ALA A 1 204 ? 9.728 -15.928 -11.729 1.00 95.62 204 ALA A O 1
ATOM 1498 N N . GLY A 1 205 ? 8.252 -14.343 -12.346 1.00 95.56 205 GLY A N 1
ATOM 1499 C CA . GLY A 1 205 ? 7.519 -15.116 -13.350 1.00 95.56 205 GLY A CA 1
ATOM 1500 C C . GLY A 1 205 ? 6.378 -15.971 -12.790 1.00 95.56 205 GLY A C 1
ATOM 1501 O O . GLY A 1 205 ? 5.657 -16.587 -13.571 1.00 95.56 205 GLY A O 1
ATOM 1502 N N . GLU A 1 206 ? 6.194 -16.014 -11.470 1.00 96.56 206 GLU A N 1
ATOM 1503 C CA . GLU A 1 206 ? 5.119 -16.770 -10.828 1.00 96.56 206 GLU A CA 1
ATOM 1504 C C . GLU A 1 206 ? 3.767 -16.058 -10.983 1.00 96.56 206 GLU A C 1
ATOM 1506 O O . GLU A 1 206 ? 3.697 -14.827 -11.020 1.00 96.56 206 GLU A O 1
ATOM 1511 N N . GLU A 1 207 ? 2.682 -16.825 -11.087 1.00 97.12 207 GLU A N 1
ATOM 1512 C CA . GLU A 1 207 ? 1.326 -16.277 -11.046 1.00 97.12 207 GLU A CA 1
ATOM 1513 C C . GLU A 1 207 ? 0.828 -16.203 -9.606 1.00 97.12 207 GLU A C 1
ATOM 1515 O O . GLU A 1 207 ? 0.809 -17.214 -8.908 1.00 97.12 207 GLU A O 1
ATOM 1520 N N . ALA A 1 208 ? 0.345 -15.033 -9.199 1.00 97.50 208 ALA A N 1
ATOM 1521 C CA . ALA A 1 208 ? -0.248 -14.814 -7.888 1.00 97.50 208 ALA A CA 1
ATOM 1522 C C . ALA A 1 208 ? -1.697 -14.334 -8.011 1.00 97.50 208 ALA A C 1
ATOM 1524 O O . ALA A 1 208 ? -2.092 -13.744 -9.022 1.00 97.50 208 ALA A O 1
ATOM 1525 N N . GLU A 1 209 ? -2.484 -14.596 -6.971 1.00 97.81 209 GLU A N 1
ATOM 1526 C CA . GLU A 1 209 ? -3.817 -14.024 -6.812 1.00 97.81 209 GLU A CA 1
ATOM 1527 C C . GLU A 1 209 ? -3.717 -12.584 -6.307 1.00 97.81 209 GLU A C 1
ATOM 1529 O O . GLU A 1 209 ? -2.972 -12.283 -5.371 1.00 97.81 209 GLU A O 1
ATOM 1534 N N . ILE A 1 210 ? -4.467 -11.696 -6.956 1.00 98.31 210 ILE A N 1
ATOM 1535 C CA . ILE A 1 210 ? -4.497 -10.267 -6.674 1.00 98.31 210 ILE A CA 1
ATOM 1536 C C . ILE A 1 210 ? -5.930 -9.867 -6.349 1.00 98.31 210 ILE A C 1
ATOM 1538 O O . ILE A 1 210 ? -6.817 -9.983 -7.194 1.00 98.31 210 ILE A O 1
ATOM 1542 N N . GLU A 1 211 ? -6.138 -9.365 -5.139 1.00 97.44 211 GLU A N 1
ATOM 1543 C CA . GLU A 1 211 ? -7.370 -8.706 -4.721 1.00 97.44 211 GLU A CA 1
ATOM 1544 C C . GLU A 1 211 ? -7.450 -7.327 -5.379 1.00 97.44 211 GLU A C 1
ATOM 1546 O O . GLU A 1 211 ? -6.600 -6.468 -5.137 1.00 97.44 211 GLU A O 1
ATOM 1551 N N . LEU A 1 212 ? -8.454 -7.101 -6.221 1.00 97.38 212 LEU A N 1
ATOM 1552 C CA . LEU A 1 212 ? -8.593 -5.859 -6.969 1.00 97.38 212 LEU A CA 1
ATOM 1553 C C . LEU A 1 212 ? -9.068 -4.697 -6.089 1.00 97.38 212 LEU A C 1
ATOM 1555 O O . LEU A 1 212 ? -10.018 -4.819 -5.318 1.00 97.38 212 LEU A O 1
ATOM 1559 N N . LEU A 1 213 ? -8.427 -3.543 -6.275 1.00 95.00 213 LEU A N 1
ATOM 1560 C CA . LEU A 1 213 ? -8.871 -2.234 -5.780 1.00 95.00 213 LEU A CA 1
ATOM 1561 C C . LEU A 1 213 ? -9.492 -1.376 -6.889 1.00 95.00 213 LEU A C 1
ATOM 1563 O O . LEU A 1 213 ? -10.152 -0.381 -6.604 1.00 95.00 213 LEU A O 1
ATOM 1567 N N . ARG A 1 214 ? -9.249 -1.741 -8.151 1.00 94.75 214 ARG A N 1
ATOM 1568 C CA . ARG A 1 214 ? -9.738 -1.059 -9.351 1.00 94.75 214 ARG A CA 1
ATOM 1569 C C . ARG A 1 214 ? -10.445 -2.057 -10.263 1.00 94.75 214 ARG A C 1
ATOM 1571 O O . ARG A 1 214 ? -10.072 -3.233 -10.267 1.00 94.75 214 ARG A O 1
ATOM 1578 N N . PRO A 1 215 ? -11.462 -1.628 -11.022 1.00 94.69 215 PRO A N 1
ATOM 1579 C CA . PRO A 1 215 ? -12.115 -2.506 -11.977 1.00 94.69 215 PRO A CA 1
ATOM 1580 C C . PRO A 1 215 ? -11.160 -2.850 -13.136 1.00 94.69 215 PRO A C 1
ATOM 1582 O O . PRO A 1 215 ? -10.179 -2.154 -13.406 1.00 94.69 215 PRO A O 1
ATOM 1585 N N . LEU A 1 216 ? -11.408 -3.988 -13.790 1.00 94.81 216 LEU A N 1
ATOM 1586 C CA . LEU A 1 216 ? -10.494 -4.542 -14.796 1.00 94.81 216 LEU A CA 1
ATOM 1587 C C . LEU A 1 216 ? -10.356 -3.677 -16.053 1.00 94.81 216 LEU A C 1
ATOM 1589 O O . LEU A 1 216 ? -9.296 -3.674 -16.667 1.00 94.81 216 LEU A O 1
ATOM 1593 N N . ASP A 1 217 ? -11.401 -2.948 -16.421 1.00 94.62 217 ASP A N 1
ATOM 1594 C CA . ASP A 1 217 ? -11.401 -2.020 -17.549 1.00 94.62 217 ASP A CA 1
ATOM 1595 C C . ASP A 1 217 ? -10.468 -0.821 -17.315 1.00 94.62 217 ASP A C 1
ATOM 1597 O O . ASP A 1 217 ? -9.743 -0.430 -18.226 1.00 94.62 217 ASP A O 1
ATOM 1601 N N . GLU A 1 218 ? -10.396 -0.286 -16.090 1.00 95.12 218 GLU A N 1
ATOM 1602 C CA . GLU A 1 218 ? -9.378 0.713 -15.717 1.00 95.12 218 GLU A CA 1
ATOM 1603 C C . GLU A 1 218 ? -7.957 0.126 -15.785 1.00 95.12 218 GLU A C 1
ATOM 1605 O O . GLU A 1 218 ? -7.023 0.767 -16.272 1.00 95.12 218 GLU A O 1
ATOM 1610 N N . ILE A 1 219 ? -7.782 -1.117 -15.331 1.00 96.94 219 ILE A N 1
ATOM 1611 C CA . ILE A 1 219 ? -6.485 -1.811 -15.343 1.00 96.94 219 ILE A CA 1
ATOM 1612 C C . ILE A 1 219 ? -5.996 -2.068 -16.774 1.00 96.94 219 ILE A C 1
ATOM 1614 O O . ILE A 1 219 ? -4.808 -1.908 -17.063 1.00 96.94 219 ILE A O 1
ATOM 1618 N N . ASP A 1 220 ? -6.899 -2.430 -17.682 1.00 96.50 220 ASP A N 1
ATOM 1619 C CA . ASP A 1 220 ? -6.580 -2.670 -19.090 1.00 96.50 220 ASP A CA 1
ATOM 1620 C C . ASP A 1 220 ? -6.085 -1.393 -19.803 1.00 96.50 220 ASP A C 1
ATOM 1622 O O . ASP A 1 220 ? -5.340 -1.486 -20.779 1.00 96.50 220 ASP A O 1
ATOM 1626 N N . ASN A 1 221 ? -6.390 -0.208 -19.262 1.00 96.44 221 ASN A N 1
ATOM 1627 C CA . ASN A 1 221 ? -5.890 1.090 -19.729 1.00 96.44 221 ASN A CA 1
ATOM 1628 C C . ASN A 1 221 ? -4.532 1.500 -19.117 1.00 96.44 221 ASN A C 1
ATOM 1630 O O . ASN A 1 221 ? -4.051 2.621 -19.322 1.00 96.44 221 ASN A O 1
ATOM 1634 N N . THR A 1 222 ? -3.881 0.607 -18.364 1.00 97.38 222 THR A N 1
ATOM 1635 C CA . THR A 1 222 ? -2.587 0.891 -17.737 1.00 97.38 222 THR A CA 1
ATOM 1636 C C . THR A 1 222 ? -1.412 0.553 -18.652 1.00 97.38 222 THR A C 1
ATOM 1638 O O . THR A 1 222 ? -1.101 -0.605 -18.941 1.00 97.38 222 THR A O 1
ATOM 1641 N N . ILE A 1 223 ? -0.655 1.585 -19.015 1.00 97.38 223 ILE A N 1
ATOM 1642 C CA . ILE A 1 223 ? 0.614 1.486 -19.726 1.00 97.38 223 ILE A CA 1
ATOM 1643 C C . ILE A 1 223 ? 1.739 1.253 -18.711 1.00 97.38 223 ILE A C 1
ATOM 1645 O O . ILE A 1 223 ? 2.289 2.181 -18.116 1.00 97.38 223 ILE A O 1
ATOM 1649 N N . LEU A 1 224 ? 2.120 -0.010 -18.528 1.00 97.50 224 LEU A N 1
ATOM 1650 C CA . LEU A 1 224 ? 3.355 -0.369 -17.825 1.00 97.50 224 LEU A CA 1
ATOM 1651 C C . LEU A 1 224 ? 4.594 0.201 -18.537 1.00 97.50 224 LEU A C 1
ATOM 1653 O O . LEU A 1 224 ? 4.824 -0.075 -19.718 1.00 97.50 224 LEU A O 1
ATOM 1657 N N . CYS A 1 225 ? 5.398 0.960 -17.791 1.00 96.75 225 CYS A N 1
ATOM 1658 C CA . CYS A 1 225 ? 6.671 1.518 -18.237 1.00 96.75 225 CYS A CA 1
ATOM 1659 C C . CYS A 1 225 ? 7.786 1.079 -17.281 1.00 96.75 225 CYS A C 1
ATOM 1661 O O . CYS A 1 225 ? 7.849 1.520 -16.136 1.00 96.75 225 CYS A O 1
ATOM 1663 N N . THR A 1 226 ? 8.687 0.202 -17.718 1.00 95.19 226 THR A N 1
ATOM 1664 C CA . THR A 1 226 ? 9.705 -0.406 -16.849 1.00 95.19 226 THR A CA 1
ATOM 1665 C C . THR A 1 226 ? 11.103 -0.142 -17.374 1.00 95.19 226 THR A C 1
ATOM 1667 O O . THR A 1 226 ? 11.426 -0.509 -18.495 1.00 95.19 226 THR A O 1
ATOM 1670 N N . GLY A 1 227 ? 11.975 0.456 -16.567 1.00 94.12 227 GLY A N 1
ATOM 1671 C CA . GLY A 1 227 ? 13.362 0.657 -16.976 1.00 94.12 227 GLY A CA 1
ATOM 1672 C C . GLY A 1 227 ? 14.083 1.711 -16.161 1.00 94.12 227 GLY A C 1
ATOM 1673 O O . GLY A 1 227 ? 13.995 1.747 -14.935 1.00 94.12 227 GLY A O 1
ATOM 1674 N N . SER A 1 228 ? 14.846 2.550 -16.844 1.00 92.38 228 SER A N 1
ATOM 1675 C CA . SER A 1 228 ? 15.519 3.679 -16.222 1.00 92.38 228 SER A CA 1
ATOM 1676 C C . SER A 1 228 ? 14.542 4.768 -15.782 1.00 92.38 228 SER A C 1
ATOM 1678 O O . SER A 1 228 ? 13.640 5.133 -16.530 1.00 92.38 228 SER A O 1
ATOM 1680 N N . HIS A 1 229 ? 14.790 5.338 -14.602 1.00 89.00 229 HIS A N 1
ATOM 1681 C CA . HIS A 1 229 ? 14.045 6.493 -14.111 1.00 89.00 229 HIS A CA 1
ATOM 1682 C C . HIS A 1 229 ? 14.274 7.723 -15.001 1.00 89.00 229 HIS A C 1
ATOM 1684 O O . HIS A 1 229 ? 15.420 8.071 -15.314 1.00 89.00 229 HIS A O 1
ATOM 1690 N N . ASP A 1 230 ? 13.187 8.399 -15.367 1.00 87.75 230 ASP A N 1
ATOM 1691 C CA . ASP A 1 230 ? 13.217 9.662 -16.095 1.00 87.75 230 ASP A CA 1
ATOM 1692 C C . ASP A 1 230 ? 12.015 10.537 -15.709 1.00 87.75 230 ASP A C 1
ATOM 1694 O O . ASP A 1 230 ? 10.868 10.098 -15.771 1.00 87.75 230 ASP A O 1
ATOM 1698 N N . LEU A 1 231 ? 12.280 11.787 -15.317 1.00 87.50 231 LEU A N 1
ATOM 1699 C CA . LEU A 1 231 ? 11.250 12.742 -14.892 1.00 87.50 231 LEU A CA 1
ATOM 1700 C C . LEU A 1 231 ? 10.287 13.118 -16.026 1.00 87.50 231 LEU A C 1
ATOM 1702 O O . LEU A 1 231 ? 9.138 13.470 -15.765 1.00 87.50 231 LEU A O 1
ATOM 1706 N N . SER A 1 232 ? 10.729 13.018 -17.283 1.00 90.56 232 SER A N 1
ATOM 1707 C CA . SER A 1 232 ? 9.876 13.284 -18.445 1.00 90.56 232 SER A CA 1
ATOM 1708 C C . SER A 1 232 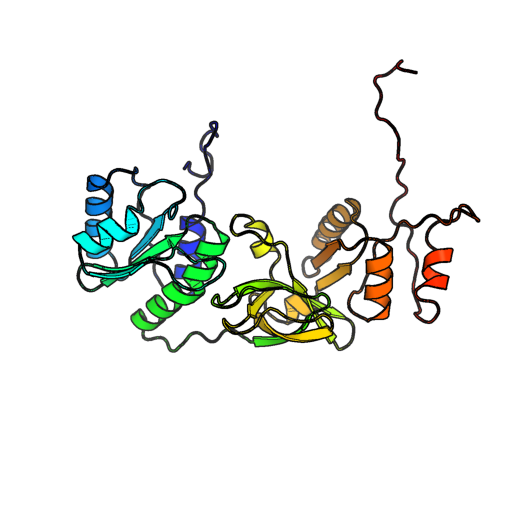? 8.702 12.312 -18.552 1.00 90.56 232 SER A C 1
ATOM 1710 O O . SER A 1 232 ? 7.683 12.684 -19.124 1.00 90.56 232 SER A O 1
ATOM 1712 N N . ILE A 1 233 ? 8.790 11.116 -17.953 1.00 91.31 233 ILE A N 1
ATOM 1713 C CA . ILE A 1 233 ? 7.675 10.161 -17.910 1.00 91.31 233 ILE A CA 1
ATOM 1714 C C . ILE A 1 233 ? 6.519 10.701 -17.067 1.00 91.31 233 ILE A C 1
ATOM 1716 O O . ILE A 1 233 ? 5.373 10.557 -17.474 1.00 91.31 233 ILE A O 1
ATOM 1720 N N . GLY A 1 234 ? 6.800 11.379 -15.949 1.00 89.31 234 GLY A N 1
ATOM 1721 C CA . GLY A 1 234 ? 5.755 12.020 -15.142 1.00 89.31 234 GLY A CA 1
ATOM 1722 C C . GLY A 1 234 ? 5.082 13.173 -15.890 1.00 89.31 234 GLY A C 1
ATOM 1723 O O . GLY A 1 234 ? 3.861 13.254 -15.947 1.00 89.31 234 GLY A O 1
ATOM 1724 N N . VAL A 1 235 ? 5.873 14.011 -16.572 1.00 91.94 235 VAL A N 1
ATOM 1725 C CA . VAL A 1 235 ? 5.331 15.086 -17.427 1.00 91.94 235 VAL A CA 1
ATOM 1726 C C . VAL A 1 235 ? 4.497 14.513 -18.578 1.00 91.94 235 VAL A C 1
ATOM 1728 O O . VAL A 1 235 ? 3.463 15.075 -18.938 1.00 91.94 235 VAL A O 1
ATOM 1731 N N . LEU A 1 236 ? 4.938 13.398 -19.165 1.00 92.00 236 LEU A N 1
ATOM 1732 C CA . LEU A 1 236 ? 4.198 12.693 -20.205 1.00 92.00 236 LEU A CA 1
ATOM 1733 C C . LEU A 1 236 ? 2.885 12.126 -19.663 1.00 92.00 236 LEU A C 1
ATOM 1735 O O . LEU A 1 236 ? 1.870 12.258 -20.335 1.00 92.00 236 LEU A O 1
ATOM 1739 N N . GLU A 1 237 ? 2.888 11.542 -18.465 1.00 92.19 237 GLU A N 1
ATOM 1740 C CA . GLU A 1 237 ? 1.682 11.044 -17.799 1.00 92.19 237 GLU A CA 1
ATOM 1741 C C . GLU A 1 237 ? 0.667 12.173 -17.570 1.00 92.19 237 GLU A C 1
ATOM 1743 O O . GLU A 1 237 ? -0.502 12.020 -17.922 1.00 92.19 237 GLU A O 1
ATOM 1748 N N . ASP A 1 238 ? 1.107 13.331 -17.071 1.00 92.25 238 ASP A N 1
ATOM 1749 C CA . ASP A 1 238 ? 0.235 14.494 -16.870 1.00 92.25 238 ASP A CA 1
ATOM 1750 C C . ASP A 1 238 ? -0.387 14.970 -18.190 1.00 92.25 238 ASP A C 1
ATOM 1752 O O . ASP A 1 238 ? -1.584 15.250 -18.271 1.00 92.25 238 ASP A O 1
ATOM 1756 N N . ARG A 1 239 ? 0.413 15.033 -19.263 1.00 93.75 239 ARG A N 1
ATOM 1757 C CA . ARG A 1 239 ? -0.070 15.406 -20.602 1.00 93.75 239 ARG A CA 1
ATOM 1758 C C . ARG A 1 239 ? -1.010 14.361 -21.194 1.00 93.75 239 ARG A C 1
ATOM 1760 O O . ARG A 1 239 ? -1.985 14.740 -21.845 1.00 93.75 239 ARG A O 1
ATOM 1767 N N . LEU A 1 240 ? -0.727 13.080 -20.968 1.00 93.44 240 LEU A N 1
ATOM 1768 C CA . LEU A 1 240 ? -1.559 11.967 -21.406 1.00 93.44 240 LEU A CA 1
ATOM 1769 C C . LEU A 1 240 ? -2.939 12.071 -20.761 1.00 93.44 240 LEU A C 1
ATOM 1771 O O . LEU A 1 240 ? -3.924 12.096 -21.488 1.00 93.44 240 LEU A O 1
ATOM 1775 N N . LYS A 1 241 ? -3.006 12.266 -19.439 1.00 92.88 241 LYS A N 1
ATOM 1776 C CA . LYS A 1 241 ? -4.266 12.387 -18.687 1.00 92.88 241 LYS A CA 1
ATOM 1777 C C . LYS A 1 241 ? -5.146 13.554 -19.131 1.00 92.88 241 LYS A C 1
ATOM 1779 O O . LYS A 1 241 ? -6.363 13.470 -19.022 1.00 92.88 241 LYS A O 1
ATOM 1784 N N . LEU A 1 242 ? -4.562 14.638 -19.648 1.00 94.81 242 LEU A N 1
ATOM 1785 C CA . LEU A 1 242 ? -5.339 15.758 -20.196 1.00 94.81 242 LEU A CA 1
ATOM 1786 C C . LEU A 1 242 ? -6.070 15.403 -21.499 1.00 94.81 242 LEU A C 1
ATOM 1788 O O . LEU A 1 242 ? -7.095 16.009 -21.795 1.00 94.81 242 LEU A O 1
ATOM 1792 N N . SER A 1 243 ? -5.528 14.473 -22.289 1.00 96.19 243 SER A N 1
ATOM 1793 C CA . SER A 1 243 ? -6.091 14.089 -23.595 1.00 96.19 243 SER A CA 1
ATOM 1794 C C . SER A 1 243 ? -6.847 12.758 -23.545 1.00 96.19 243 SER A C 1
ATOM 1796 O O . SER A 1 243 ? -7.810 12.581 -24.282 1.00 96.19 243 SER A O 1
ATOM 1798 N N . TYR A 1 244 ? -6.406 11.853 -22.672 1.00 96.06 244 TYR A N 1
ATOM 1799 C CA . TYR A 1 244 ? -6.888 10.488 -22.477 1.00 96.06 244 TYR A CA 1
ATOM 1800 C C . TYR A 1 244 ? -6.957 10.213 -20.965 1.00 96.06 244 TYR A C 1
ATOM 1802 O O . TYR A 1 244 ? -6.043 9.601 -20.402 1.00 96.06 244 TYR A O 1
ATOM 1810 N N . PRO A 1 245 ? -7.971 10.751 -20.265 1.00 93.50 245 PRO A N 1
ATOM 1811 C CA . PRO A 1 245 ? -8.082 10.657 -18.807 1.00 93.50 245 PRO A CA 1
ATOM 1812 C C . PRO A 1 245 ? -8.203 9.219 -18.282 1.00 93.50 245 PRO A C 1
ATOM 1814 O O . PRO A 1 245 ? -7.919 8.973 -17.113 1.00 93.50 245 PRO A O 1
ATOM 1817 N N . GLU A 1 246 ? -8.610 8.280 -19.131 1.00 93.56 246 GLU A N 1
ATOM 1818 C CA . GLU A 1 246 ? -8.696 6.851 -18.847 1.00 93.56 246 GLU A CA 1
ATOM 1819 C C . GLU A 1 246 ? -7.332 6.146 -18.839 1.00 93.56 246 GLU A C 1
ATOM 1821 O O . GLU A 1 246 ? -7.197 5.093 -18.219 1.00 93.56 246 GLU A O 1
ATOM 1826 N N . LEU A 1 247 ? -6.317 6.709 -19.508 1.00 95.06 247 LEU A N 1
ATOM 1827 C CA . LEU A 1 247 ? -4.995 6.099 -19.600 1.00 95.06 247 LEU A CA 1
ATOM 1828 C C . LEU A 1 247 ? -4.117 6.472 -18.401 1.00 95.06 247 LEU A C 1
ATOM 1830 O O . LEU A 1 247 ? -4.000 7.631 -17.995 1.00 95.06 247 LEU A O 1
ATOM 1834 N N . LYS A 1 248 ? -3.404 5.471 -17.885 1.00 93.88 248 LYS A N 1
ATOM 1835 C CA . LYS A 1 248 ? -2.451 5.597 -16.775 1.00 93.88 248 LYS A CA 1
ATOM 1836 C C . LYS A 1 248 ? -1.079 5.111 -17.220 1.00 93.88 248 LYS A C 1
ATOM 1838 O O . LYS A 1 248 ? -0.979 4.061 -17.845 1.00 93.88 248 LYS A O 1
ATOM 1843 N N . ILE A 1 249 ? -0.007 5.815 -16.847 1.00 95.44 249 ILE A N 1
ATOM 1844 C CA . ILE A 1 249 ? 1.358 5.282 -16.966 1.00 95.44 249 ILE A CA 1
ATOM 1845 C C . ILE A 1 249 ? 1.795 4.767 -15.597 1.00 95.44 249 ILE A C 1
ATOM 1847 O O . ILE A 1 249 ? 1.862 5.517 -14.630 1.00 95.44 249 ILE A O 1
ATOM 1851 N N . ALA A 1 250 ? 2.132 3.484 -15.514 1.00 94.81 250 ALA A N 1
ATOM 1852 C CA . ALA A 1 250 ? 2.678 2.877 -14.307 1.00 94.81 250 ALA A CA 1
ATOM 1853 C C . ALA A 1 250 ? 4.189 2.673 -14.473 1.00 94.81 250 ALA A C 1
ATOM 1855 O O . ALA A 1 250 ? 4.652 1.672 -15.030 1.00 94.81 250 ALA A O 1
ATOM 1856 N N . ALA A 1 251 ? 4.966 3.653 -14.007 1.00 93.50 251 ALA A N 1
ATOM 1857 C CA . ALA A 1 251 ? 6.419 3.641 -14.119 1.00 93.50 251 ALA A CA 1
ATOM 1858 C C . ALA A 1 251 ? 7.084 2.817 -13.000 1.00 93.50 251 ALA A C 1
ATOM 1860 O O . ALA A 1 251 ? 6.810 3.007 -11.816 1.00 93.50 251 ALA A O 1
ATOM 1861 N N . THR A 1 252 ? 8.001 1.918 -13.362 1.00 92.06 252 THR A N 1
ATOM 1862 C CA . THR A 1 252 ? 8.815 1.135 -12.420 1.00 92.06 252 THR A CA 1
ATOM 1863 C C . THR A 1 252 ? 10.292 1.208 -12.780 1.00 92.06 252 THR A C 1
ATOM 1865 O O . THR A 1 252 ? 10.698 0.911 -13.904 1.00 92.06 252 THR A O 1
ATOM 1868 N N . ASN A 1 253 ? 11.114 1.547 -11.788 1.00 91.56 253 ASN A N 1
ATOM 1869 C CA . ASN A 1 253 ? 12.541 1.774 -11.980 1.00 91.56 253 ASN A CA 1
ATOM 1870 C C . ASN A 1 253 ? 13.347 0.503 -11.682 1.00 91.56 253 ASN A C 1
ATOM 1872 O O . ASN A 1 253 ? 13.433 0.074 -10.533 1.00 91.56 253 ASN A O 1
ATOM 1876 N N . VAL A 1 254 ? 13.951 -0.079 -12.717 1.00 90.88 254 VAL A N 1
ATOM 1877 C CA . VAL A 1 254 ? 14.836 -1.263 -12.635 1.00 90.88 254 VAL A CA 1
ATOM 1878 C C . VAL A 1 254 ? 16.151 -1.071 -13.405 1.00 90.88 254 VAL A C 1
ATOM 1880 O O . VAL A 1 254 ? 16.923 -2.012 -13.577 1.00 90.88 254 VAL A O 1
ATOM 1883 N N . GLY A 1 255 ? 16.404 0.148 -13.892 1.00 93.94 255 GLY A N 1
ATOM 1884 C CA . GLY A 1 255 ? 17.535 0.468 -14.762 1.00 93.94 255 GLY A CA 1
ATOM 1885 C C . GLY A 1 255 ? 17.294 0.090 -16.227 1.00 93.94 255 GLY A C 1
ATOM 1886 O O . GLY A 1 255 ? 16.370 -0.653 -16.556 1.00 93.94 255 GLY A O 1
ATOM 1887 N N . SER A 1 256 ? 18.132 0.619 -17.123 1.00 94.75 256 SER A N 1
ATOM 1888 C CA . SER A 1 256 ? 17.947 0.483 -18.577 1.00 94.75 256 SER A CA 1
ATOM 1889 C C . SER A 1 256 ? 17.959 -0.972 -19.044 1.00 94.75 256 SER A C 1
ATOM 1891 O O . SER A 1 256 ? 17.048 -1.403 -19.746 1.00 94.75 256 SER A O 1
ATOM 1893 N N . LEU A 1 257 ? 18.956 -1.753 -18.612 1.00 94.69 257 LEU A N 1
ATOM 1894 C CA . LEU A 1 257 ? 19.068 -3.160 -18.997 1.00 94.69 257 LEU A CA 1
ATOM 1895 C C . LEU A 1 257 ? 17.894 -3.989 -18.455 1.00 94.69 257 LEU A C 1
ATOM 1897 O O . LEU A 1 257 ? 17.331 -4.806 -19.179 1.00 94.69 257 LEU A O 1
ATOM 1901 N N . GLY A 1 258 ? 17.476 -3.735 -17.209 1.00 94.56 258 GLY A N 1
ATOM 1902 C CA . GLY A 1 258 ? 16.300 -4.377 -16.621 1.00 94.56 258 GLY A CA 1
ATOM 1903 C C . GLY A 1 258 ? 15.022 -4.093 -17.414 1.00 94.56 258 GLY A C 1
ATOM 1904 O O . GLY A 1 258 ? 14.212 -4.998 -17.597 1.00 94.56 258 GLY A O 1
ATOM 1905 N N . GLY A 1 259 ? 14.877 -2.873 -17.942 1.00 95.88 259 GLY A N 1
ATOM 1906 C CA . GLY A 1 259 ? 13.770 -2.492 -18.820 1.00 95.88 259 GLY A CA 1
ATOM 1907 C C . GLY A 1 259 ? 13.773 -3.235 -20.156 1.00 95.88 259 GLY A C 1
ATOM 1908 O O . GLY A 1 259 ? 12.748 -3.787 -20.551 1.00 95.88 259 GLY A O 1
ATOM 1909 N N . LEU A 1 260 ? 14.930 -3.330 -20.823 1.00 96.62 260 LEU A N 1
ATOM 1910 C CA . LEU A 1 260 ? 15.061 -4.110 -22.063 1.00 96.62 260 LEU A CA 1
ATOM 1911 C C . LEU A 1 260 ? 14.716 -5.590 -21.839 1.00 96.62 260 LEU A C 1
ATOM 1913 O O . LEU A 1 260 ? 13.979 -6.184 -22.622 1.00 96.62 260 LEU A O 1
ATOM 1917 N N . LEU A 1 261 ? 15.194 -6.177 -20.741 1.00 95.44 261 LEU A N 1
ATOM 1918 C CA . LEU A 1 261 ? 14.876 -7.561 -20.391 1.00 95.44 261 LEU A CA 1
ATOM 1919 C C . LEU A 1 261 ? 13.389 -7.747 -20.028 1.00 95.44 261 LEU A C 1
ATOM 1921 O O . LEU A 1 261 ? 12.818 -8.791 -20.333 1.00 95.44 261 LEU A O 1
ATOM 1925 N N . ALA A 1 262 ? 12.743 -6.751 -19.411 1.00 95.69 262 ALA A N 1
ATOM 1926 C CA . ALA A 1 262 ? 11.302 -6.779 -19.140 1.00 95.69 262 ALA A CA 1
ATOM 1927 C C . ALA A 1 262 ? 10.471 -6.747 -20.436 1.00 95.69 262 ALA A C 1
ATOM 1929 O O . ALA A 1 262 ? 9.501 -7.497 -20.555 1.00 95.69 262 ALA A O 1
ATOM 1930 N N . LEU A 1 263 ? 10.884 -5.956 -21.438 1.00 96.25 263 LEU A N 1
ATOM 1931 C CA . LEU A 1 263 ? 10.285 -5.996 -22.779 1.00 96.25 263 LEU A CA 1
ATOM 1932 C C . LEU A 1 263 ? 10.425 -7.388 -23.401 1.00 96.25 263 LEU A C 1
ATOM 1934 O O . LEU A 1 263 ? 9.450 -7.937 -23.907 1.00 96.25 263 LEU A O 1
ATOM 1938 N N . GLN A 1 264 ? 11.615 -7.992 -23.311 1.00 95.12 264 GLN A N 1
ATOM 1939 C CA . GLN A 1 264 ? 11.871 -9.333 -23.846 1.00 95.12 264 GLN A CA 1
ATOM 1940 C C . GLN A 1 264 ? 10.944 -10.400 -23.254 1.00 95.12 264 GLN A C 1
ATOM 1942 O O . GLN A 1 264 ? 10.512 -11.306 -23.964 1.00 95.12 264 GLN A O 1
ATOM 1947 N N . ARG A 1 265 ? 10.649 -10.302 -21.952 1.00 94.25 265 ARG A N 1
ATOM 1948 C CA . ARG A 1 265 ? 9.762 -11.232 -21.238 1.00 94.25 265 ARG A CA 1
ATOM 1949 C C . ARG A 1 265 ? 8.271 -10.927 -21.434 1.00 94.25 265 ARG A C 1
ATOM 1951 O O . ARG A 1 265 ? 7.436 -11.732 -21.019 1.00 94.25 265 ARG A O 1
ATOM 1958 N N . GLY A 1 266 ? 7.931 -9.809 -22.082 1.00 94.50 266 GLY A N 1
ATOM 1959 C CA . GLY A 1 266 ? 6.549 -9.356 -22.250 1.00 94.50 266 GLY A CA 1
ATOM 1960 C C . GLY A 1 266 ? 5.915 -8.898 -20.935 1.00 94.50 266 GLY A C 1
ATOM 1961 O O . GLY A 1 266 ? 4.737 -9.146 -20.706 1.00 94.50 266 GLY A O 1
ATOM 1962 N N . GLU A 1 267 ? 6.705 -8.285 -20.051 1.00 95.75 267 GLU A N 1
ATOM 1963 C CA . GLU A 1 267 ? 6.274 -7.815 -18.724 1.00 95.75 267 GLU A CA 1
ATOM 1964 C C . GLU A 1 267 ? 5.961 -6.311 -18.695 1.00 95.75 267 GLU A C 1
ATOM 1966 O O . GLU A 1 267 ? 5.503 -5.787 -17.683 1.00 95.75 267 GLU A O 1
ATOM 1971 N N . THR A 1 268 ? 6.238 -5.590 -19.783 1.00 97.00 268 THR A N 1
ATOM 1972 C CA . THR A 1 268 ? 6.051 -4.138 -19.871 1.00 97.00 268 THR A CA 1
ATOM 1973 C C . THR A 1 268 ? 5.737 -3.710 -21.303 1.00 97.00 26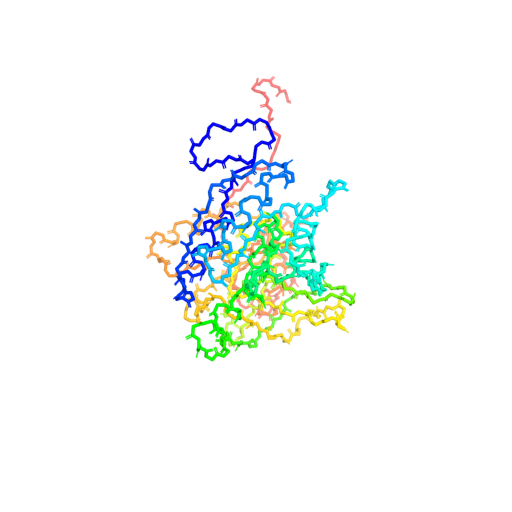8 THR A C 1
ATOM 1975 O O . THR A 1 268 ? 6.100 -4.417 -22.244 1.00 97.00 268 THR A O 1
ATOM 1978 N N . HIS A 1 269 ? 5.086 -2.558 -21.481 1.00 97.19 269 HIS A N 1
ATOM 1979 C CA . HIS A 1 269 ? 4.813 -1.993 -22.810 1.00 97.19 269 HIS A CA 1
ATOM 1980 C C . HIS A 1 269 ? 5.969 -1.131 -23.308 1.00 97.19 269 HIS A C 1
ATOM 1982 O O . HIS A 1 269 ? 6.283 -1.118 -24.496 1.00 97.19 269 HIS A O 1
ATOM 1988 N N . ILE A 1 270 ? 6.581 -0.378 -22.392 1.00 96.19 270 ILE A N 1
ATOM 1989 C CA . ILE A 1 270 ? 7.590 0.636 -22.692 1.00 96.19 270 ILE A CA 1
ATOM 1990 C C . ILE A 1 270 ? 8.778 0.427 -21.756 1.00 96.19 270 ILE A C 1
ATOM 1992 O O . ILE A 1 270 ? 8.596 0.169 -20.567 1.00 96.19 270 ILE A O 1
ATOM 1996 N N . ALA A 1 271 ? 9.998 0.589 -22.272 1.00 95.75 271 ALA A N 1
ATOM 1997 C CA . ALA A 1 271 ? 11.193 0.641 -21.442 1.00 95.75 271 ALA A CA 1
ATOM 1998 C C . ALA A 1 271 ? 11.971 1.940 -21.621 1.00 95.75 271 ALA A C 1
ATOM 2000 O O . ALA A 1 271 ? 12.385 2.290 -22.726 1.00 95.75 271 ALA A O 1
ATOM 2001 N N . GLY A 1 272 ? 12.228 2.622 -20.504 1.00 93.75 272 GLY A N 1
ATOM 2002 C CA . GLY A 1 272 ? 13.182 3.724 -20.460 1.00 93.75 272 GLY A CA 1
ATOM 2003 C C . GLY A 1 272 ? 14.613 3.192 -20.542 1.00 93.75 272 GLY A C 1
ATOM 2004 O O . GLY A 1 272 ? 14.996 2.331 -19.745 1.00 93.75 272 GLY A O 1
ATOM 2005 N N . THR A 1 273 ? 15.417 3.717 -21.468 1.00 93.31 273 THR A N 1
ATOM 2006 C CA . THR A 1 273 ? 16.819 3.316 -21.656 1.00 93.31 273 THR A CA 1
ATOM 2007 C C . THR A 1 273 ? 17.727 4.515 -21.940 1.00 93.31 273 THR A C 1
ATOM 2009 O O . THR A 1 273 ? 17.325 5.470 -22.605 1.00 93.31 273 THR A O 1
ATOM 2012 N N . HIS A 1 274 ? 18.939 4.483 -21.388 1.00 91.69 274 HIS A N 1
ATOM 2013 C CA . HIS A 1 274 ? 19.997 5.472 -21.606 1.00 91.69 274 HIS A CA 1
ATOM 2014 C C . HIS A 1 274 ? 21.387 4.820 -21.545 1.00 91.69 274 HIS A C 1
ATOM 2016 O O . HIS A 1 274 ? 22.260 5.246 -20.793 1.00 91.69 274 HIS A O 1
ATOM 2022 N N . LEU A 1 275 ? 21.579 3.745 -22.305 1.00 91.50 275 LEU A N 1
ATOM 2023 C CA . LEU A 1 275 ? 22.833 2.989 -22.328 1.00 91.50 275 LEU A CA 1
ATOM 2024 C C . LEU A 1 275 ? 23.795 3.595 -23.349 1.00 91.50 275 LEU A C 1
ATOM 2026 O O . LEU A 1 275 ? 23.416 3.789 -24.501 1.00 91.50 275 LEU A O 1
ATOM 2030 N N . LEU A 1 276 ? 25.017 3.903 -22.918 1.00 91.75 276 LEU A N 1
ATOM 2031 C CA . LEU A 1 276 ? 26.104 4.360 -23.779 1.00 91.75 276 LEU A CA 1
ATOM 2032 C C . LEU A 1 276 ? 27.000 3.171 -24.121 1.00 91.75 276 LEU A C 1
ATOM 2034 O O . LEU A 1 276 ? 27.530 2.522 -23.219 1.00 91.75 276 LEU A O 1
ATOM 2038 N N . ASP A 1 277 ? 27.208 2.933 -25.410 1.00 92.69 277 ASP A N 1
ATOM 2039 C CA . ASP A 1 277 ? 28.232 2.009 -25.878 1.00 92.69 277 ASP A CA 1
ATOM 2040 C C . ASP A 1 277 ? 29.605 2.710 -25.863 1.00 92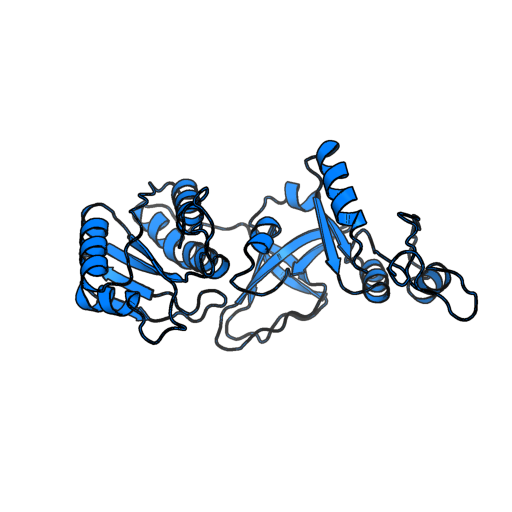.69 277 ASP A C 1
ATOM 2042 O O . ASP A 1 277 ? 29.787 3.686 -26.598 1.00 92.69 277 ASP A O 1
ATOM 2046 N N . PRO A 1 278 ? 30.569 2.264 -25.035 1.00 90.62 278 PRO A N 1
ATOM 2047 C CA . PRO A 1 278 ? 31.865 2.926 -24.911 1.00 90.62 278 PRO A CA 1
ATOM 2048 C C . PRO A 1 278 ? 32.725 2.804 -26.173 1.00 90.62 278 PRO A C 1
ATOM 2050 O O . PRO A 1 278 ? 33.565 3.670 -26.407 1.00 90.62 278 PRO A O 1
ATOM 2053 N N . ASP A 1 279 ? 32.514 1.767 -26.988 1.00 92.50 279 ASP A N 1
ATOM 2054 C CA . ASP A 1 279 ? 33.346 1.507 -28.164 1.00 92.50 279 ASP A CA 1
ATOM 2055 C C . ASP A 1 279 ? 32.910 2.366 -29.355 1.00 92.50 279 ASP A C 1
ATOM 2057 O O . ASP A 1 279 ? 33.736 2.860 -30.123 1.00 92.50 279 ASP A O 1
ATOM 2061 N N . THR A 1 280 ? 31.598 2.563 -29.513 1.00 93.31 280 THR A N 1
ATOM 2062 C CA . THR A 1 280 ? 31.027 3.311 -30.645 1.00 93.31 280 THR A CA 1
ATOM 2063 C C . THR A 1 280 ? 30.603 4.734 -30.291 1.00 93.31 280 THR A C 1
ATOM 2065 O O . THR A 1 280 ? 30.381 5.547 -31.188 1.00 93.31 280 THR A O 1
ATOM 2068 N N . GLY A 1 281 ? 30.441 5.046 -29.002 1.00 90.81 281 GLY A N 1
ATOM 2069 C CA . GLY A 1 281 ? 29.856 6.300 -28.524 1.00 90.81 281 GLY A CA 1
ATOM 2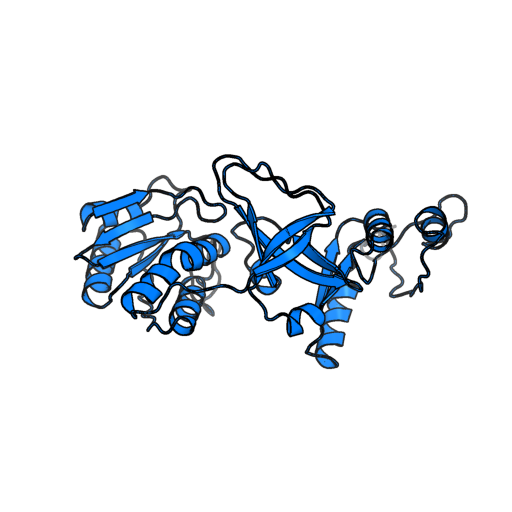070 C C . GLY A 1 281 ? 28.353 6.435 -28.805 1.00 90.81 281 GLY A C 1
ATOM 2071 O O . GLY A 1 281 ? 27.763 7.476 -28.511 1.00 90.81 281 GLY A O 1
ATOM 2072 N N . ALA A 1 282 ? 27.716 5.413 -29.386 1.00 91.88 282 ALA A N 1
ATOM 2073 C CA . ALA A 1 282 ? 26.299 5.435 -29.711 1.00 91.88 282 ALA A CA 1
ATOM 2074 C C . ALA A 1 282 ? 25.444 5.094 -28.484 1.00 91.88 282 ALA A C 1
ATOM 2076 O O . ALA A 1 282 ? 25.767 4.205 -27.696 1.00 91.88 282 ALA A O 1
ATOM 2077 N N . TYR A 1 283 ? 24.301 5.766 -28.355 1.00 91.75 283 TYR A N 1
ATOM 2078 C CA . TYR A 1 283 ? 23.333 5.466 -27.304 1.00 91.75 283 TYR A CA 1
ATOM 2079 C C . TYR A 1 283 ? 22.299 4.439 -27.761 1.00 91.75 283 TYR A C 1
ATOM 2081 O O . TYR A 1 283 ? 21.788 4.517 -28.879 1.00 91.75 283 TYR A O 1
ATOM 2089 N N . ASN A 1 284 ? 21.919 3.552 -26.840 1.00 93.25 284 ASN A N 1
ATOM 2090 C CA . ASN A 1 284 ? 20.778 2.631 -26.845 1.00 93.25 284 ASN A CA 1
ATOM 2091 C C . ASN A 1 284 ? 20.769 1.557 -27.943 1.00 93.25 284 ASN A C 1
ATOM 2093 O O . ASN A 1 284 ? 20.502 0.395 -27.651 1.00 93.25 284 ASN A O 1
ATOM 2097 N N . VAL A 1 285 ? 21.032 1.915 -29.201 1.00 95.12 285 VAL A N 1
ATOM 2098 C CA . VAL A 1 285 ? 20.934 1.021 -30.363 1.00 95.12 285 VAL A CA 1
ATOM 2099 C C . VAL A 1 285 ? 21.827 -0.219 -30.221 1.00 95.12 285 VAL A C 1
ATOM 2101 O O . VAL A 1 285 ? 21.312 -1.314 -30.472 1.00 95.12 285 VAL A O 1
ATOM 2104 N N . PRO A 1 286 ? 23.110 -0.117 -29.810 1.00 95.12 286 PRO A N 1
ATOM 2105 C CA . PRO A 1 286 ? 23.949 -1.301 -29.623 1.00 95.12 286 PRO A CA 1
ATOM 2106 C C . PRO A 1 286 ? 23.392 -2.250 -28.552 1.00 95.12 286 PRO A C 1
ATOM 2108 O O . PRO A 1 286 ? 23.248 -3.448 -28.800 1.00 95.12 286 PRO A O 1
ATOM 2111 N N . ASP A 1 287 ? 22.985 -1.717 -27.396 1.00 93.94 287 ASP A N 1
ATOM 2112 C CA . ASP A 1 287 ? 22.410 -2.499 -26.296 1.00 93.94 287 ASP A CA 1
ATOM 2113 C C . ASP A 1 287 ? 21.068 -3.143 -26.632 1.00 93.94 287 ASP A C 1
ATOM 2115 O O . ASP A 1 287 ? 20.834 -4.291 -26.253 1.00 93.94 287 ASP A O 1
ATOM 2119 N N . ILE A 1 288 ? 20.200 -2.451 -27.373 1.00 96.00 288 ILE A N 1
ATOM 2120 C CA . ILE A 1 288 ? 18.933 -3.008 -27.864 1.00 96.00 288 ILE A CA 1
ATOM 2121 C C . ILE A 1 288 ? 19.219 -4.210 -28.767 1.00 96.00 288 ILE A C 1
ATOM 2123 O O . ILE A 1 288 ? 18.676 -5.290 -28.538 1.00 96.00 288 ILE A O 1
ATOM 2127 N N . LYS A 1 289 ? 20.122 -4.055 -29.746 1.00 94.94 289 LYS A N 1
ATOM 2128 C CA . LYS A 1 289 ? 20.499 -5.138 -30.667 1.00 94.94 289 LYS A CA 1
ATOM 2129 C C . LYS A 1 289 ? 21.147 -6.320 -29.947 1.00 94.94 289 LYS A C 1
ATOM 2131 O O . LYS A 1 289 ? 20.937 -7.455 -30.355 1.00 94.94 289 LYS A O 1
ATOM 2136 N N . ARG A 1 290 ? 21.922 -6.075 -28.888 1.00 93.75 290 ARG A N 1
ATOM 2137 C CA . ARG A 1 290 ? 22.579 -7.128 -28.100 1.00 93.75 290 ARG A CA 1
ATOM 2138 C C . ARG A 1 290 ? 21.612 -7.857 -27.166 1.00 93.75 290 ARG A C 1
ATOM 2140 O O . ARG A 1 290 ? 21.698 -9.073 -27.039 1.00 93.75 290 ARG A O 1
ATOM 2147 N N . THR A 1 291 ? 20.717 -7.124 -26.508 1.00 94.38 291 THR A N 1
ATOM 2148 C CA . THR A 1 291 ? 19.869 -7.652 -25.426 1.00 94.38 291 THR A CA 1
ATOM 2149 C C . THR A 1 291 ? 18.575 -8.261 -25.957 1.00 94.38 291 THR A C 1
ATOM 2151 O O . THR A 1 291 ? 18.168 -9.329 -25.511 1.00 94.38 291 THR A O 1
ATOM 2154 N N . ILE A 1 292 ? 17.929 -7.602 -26.924 1.00 95.81 292 ILE A N 1
ATOM 2155 C CA . ILE A 1 292 ? 16.615 -7.991 -27.454 1.00 95.81 292 ILE A CA 1
ATOM 2156 C C . ILE A 1 292 ? 16.593 -8.066 -28.994 1.00 95.81 292 ILE A C 1
ATOM 2158 O O . ILE A 1 292 ? 15.705 -7.494 -29.622 1.00 95.81 292 ILE A O 1
ATOM 2162 N N . PRO A 1 293 ? 17.525 -8.803 -29.637 1.00 94.56 293 PRO A N 1
ATOM 2163 C CA . PRO A 1 293 ? 17.699 -8.798 -31.098 1.00 94.56 293 PRO A CA 1
ATOM 2164 C C . PRO A 1 293 ? 16.460 -9.231 -31.890 1.00 94.56 293 PRO A C 1
ATOM 2166 O O . PRO A 1 293 ? 16.276 -8.806 -33.026 1.00 94.56 293 PRO A O 1
ATOM 2169 N N . ALA A 1 294 ? 15.642 -10.112 -31.312 1.00 93.75 294 ALA A N 1
ATOM 2170 C CA . ALA A 1 294 ? 14.495 -10.719 -31.981 1.00 93.75 294 ALA A CA 1
ATOM 2171 C C . ALA A 1 294 ? 13.168 -9.990 -31.715 1.00 93.75 294 ALA A C 1
ATOM 2173 O O . ALA A 1 294 ? 12.160 -10.332 -32.331 1.00 93.75 294 ALA A O 1
ATOM 2174 N N . LEU A 1 295 ? 13.142 -9.022 -30.791 1.00 94.31 295 LEU A N 1
ATOM 2175 C CA . LEU A 1 295 ? 11.916 -8.313 -30.440 1.00 94.31 295 LEU A CA 1
ATOM 2176 C C . LEU A 1 295 ? 11.749 -7.096 -31.365 1.00 94.31 295 LEU A C 1
ATOM 2178 O O . LEU A 1 295 ? 12.610 -6.213 -31.351 1.00 94.31 295 LEU A O 1
ATOM 2182 N N . PRO A 1 296 ? 10.664 -7.003 -32.157 1.00 94.12 296 PRO A N 1
ATOM 2183 C CA . PRO A 1 296 ? 10.390 -5.801 -32.929 1.00 94.12 296 PRO A CA 1
ATOM 2184 C C . PRO A 1 296 ? 10.076 -4.649 -31.970 1.00 94.12 296 PRO A C 1
ATOM 2186 O O . PRO A 1 296 ? 9.095 -4.690 -31.231 1.00 94.12 296 PRO A O 1
ATOM 2189 N N . VAL A 1 297 ? 10.920 -3.619 -31.983 1.00 95.44 297 VAL A N 1
ATOM 2190 C CA . VAL A 1 297 ? 10.779 -2.436 -31.128 1.00 95.44 297 VAL A CA 1
ATOM 2191 C C . VAL A 1 297 ? 10.895 -1.158 -31.945 1.00 95.44 297 VAL A C 1
ATOM 2193 O O . VAL A 1 297 ? 11.616 -1.098 -32.941 1.00 95.44 297 VAL A O 1
ATOM 2196 N N . VAL A 1 298 ? 10.209 -0.113 -31.485 1.00 96.56 298 VAL A N 1
ATOM 2197 C CA . VAL A 1 298 ? 10.374 1.252 -31.988 1.00 96.56 298 VAL A CA 1
ATOM 2198 C C . VAL A 1 298 ? 11.158 2.039 -30.947 1.00 96.56 298 VAL A C 1
ATOM 2200 O O . VAL A 1 298 ? 10.721 2.179 -29.807 1.00 96.56 298 VAL A O 1
ATOM 2203 N N . LEU A 1 299 ? 12.327 2.551 -31.335 1.00 94.94 299 LEU A N 1
ATOM 2204 C CA . LEU A 1 299 ? 13.113 3.435 -30.481 1.00 94.94 299 LEU A CA 1
ATOM 2205 C C . LEU A 1 299 ? 12.631 4.876 -30.665 1.00 94.94 299 LEU A C 1
ATOM 2207 O O . LEU A 1 299 ? 12.775 5.446 -31.745 1.00 94.94 299 LEU A O 1
ATOM 2211 N N . ILE A 1 300 ? 12.091 5.466 -29.599 1.00 93.81 300 ILE A N 1
ATOM 2212 C CA . ILE A 1 300 ? 11.636 6.858 -29.579 1.00 93.81 300 ILE A CA 1
ATOM 2213 C C . ILE A 1 300 ? 12.636 7.683 -28.773 1.00 93.81 300 ILE A C 1
ATOM 2215 O O . ILE A 1 300 ? 12.873 7.417 -27.594 1.00 93.81 300 ILE A O 1
ATOM 2219 N N . HIS A 1 301 ? 13.219 8.703 -29.402 1.00 90.25 301 HIS A N 1
ATOM 2220 C CA . HIS A 1 301 ? 14.018 9.692 -28.687 1.00 90.25 301 HIS A CA 1
ATOM 2221 C C . HIS A 1 301 ? 13.071 10.675 -27.990 1.00 90.25 301 HIS A C 1
ATOM 2223 O O . HIS A 1 301 ? 12.493 11.544 -28.635 1.00 90.25 301 HIS A O 1
ATOM 2229 N N . LEU A 1 302 ? 12.887 10.496 -26.679 1.00 87.81 302 LEU A N 1
ATOM 2230 C CA . LEU A 1 302 ? 11.955 11.300 -25.886 1.00 87.81 302 LEU A CA 1
ATOM 2231 C C . LEU A 1 302 ? 12.537 12.671 -25.519 1.00 87.81 302 LEU A C 1
ATOM 2233 O O . LEU A 1 302 ? 11.927 13.700 -25.789 1.00 87.81 302 LEU A O 1
ATOM 2237 N N . VAL A 1 303 ? 13.721 12.679 -24.904 1.00 86.06 303 VAL A N 1
ATOM 2238 C CA . VAL A 1 303 ? 14.411 13.894 -24.461 1.00 86.06 303 VAL A CA 1
ATOM 2239 C C . VAL A 1 303 ? 15.920 13.739 -24.599 1.00 86.06 303 VAL A C 1
ATOM 2241 O O . VAL A 1 303 ? 16.467 12.662 -24.354 1.00 86.06 303 VAL A O 1
ATOM 2244 N N . GLN A 1 304 ? 16.593 14.847 -24.901 1.00 83.62 304 GLN A N 1
ATOM 2245 C CA . GLN A 1 304 ? 18.034 14.979 -24.736 1.00 83.62 304 GLN A CA 1
ATOM 2246 C C . GLN A 1 304 ? 18.311 15.595 -23.362 1.00 83.62 304 GLN A C 1
ATOM 2248 O O . GLN A 1 304 ? 17.690 16.587 -22.983 1.00 83.62 304 GLN A O 1
ATOM 2253 N N . ARG A 1 305 ? 19.228 14.994 -22.600 1.00 79.31 305 ARG A N 1
ATOM 2254 C CA . ARG A 1 305 ? 19.619 15.471 -21.267 1.00 79.31 305 ARG A CA 1
ATOM 2255 C C . ARG A 1 305 ? 21.095 15.828 -21.278 1.00 79.31 305 ARG A C 1
ATOM 2257 O O . ARG A 1 305 ? 21.917 15.006 -21.673 1.00 79.31 305 ARG A O 1
ATOM 2264 N N . GLU A 1 306 ? 21.421 17.022 -20.807 1.00 80.50 306 GLU A N 1
ATOM 2265 C CA . GLU A 1 306 ? 22.798 17.416 -20.524 1.00 80.50 306 GLU A CA 1
ATOM 2266 C C . GLU A 1 306 ? 23.117 17.074 -19.068 1.00 80.50 306 GLU A C 1
ATOM 2268 O O . GLU A 1 306 ? 22.395 17.467 -18.151 1.00 80.50 306 GLU A O 1
ATOM 2273 N N . GLN A 1 307 ? 24.180 16.299 -18.857 1.00 79.38 307 GLN A N 1
ATOM 2274 C CA . GLN A 1 307 ? 24.691 15.982 -17.527 1.00 79.38 307 GLN A CA 1
ATOM 2275 C C . GLN A 1 307 ? 26.013 16.711 -17.323 1.00 79.38 307 GLN A C 1
ATOM 2277 O O . GLN A 1 307 ? 26.896 16.665 -18.176 1.00 79.38 307 GLN A O 1
ATOM 2282 N N . GLY A 1 308 ? 26.149 17.379 -16.185 1.00 84.75 308 GLY A N 1
ATOM 2283 C CA . GLY A 1 308 ? 27.336 18.150 -15.858 1.00 84.75 308 GLY A CA 1
ATOM 2284 C C . GLY A 1 308 ? 27.267 18.704 -14.444 1.00 84.75 308 GLY A C 1
ATOM 2285 O O . GLY A 1 308 ? 26.331 18.429 -13.689 1.00 84.75 308 GLY A O 1
ATOM 2286 N N . LEU A 1 309 ? 28.273 19.493 -14.084 1.00 86.88 309 LEU A N 1
ATOM 2287 C CA . LEU A 1 309 ? 28.310 20.188 -12.805 1.00 86.88 309 LEU A CA 1
ATOM 2288 C C . LEU A 1 309 ? 27.539 21.507 -12.914 1.00 86.88 309 LEU A C 1
ATOM 2290 O O . LEU A 1 309 ? 27.848 22.355 -13.749 1.00 86.88 309 LEU A O 1
ATOM 2294 N N . LEU A 1 310 ? 26.561 21.706 -12.030 1.00 87.44 310 LEU A N 1
ATOM 2295 C CA . LEU A 1 310 ? 25.966 23.020 -11.795 1.00 87.44 310 LEU A CA 1
ATOM 2296 C C . LEU A 1 310 ? 26.939 23.845 -10.951 1.00 87.44 310 LEU A C 1
ATOM 2298 O O . LEU A 1 310 ? 27.005 23.697 -9.732 1.00 87.44 310 LEU A O 1
ATOM 2302 N N . VAL A 1 311 ? 27.714 24.703 -11.612 1.00 89.19 311 VAL A N 1
ATOM 2303 C CA . VAL A 1 311 ? 28.679 25.591 -10.956 1.00 89.19 311 VAL A CA 1
ATOM 2304 C C . VAL A 1 311 ? 28.168 27.027 -10.910 1.00 89.19 311 VAL A C 1
ATOM 2306 O O . VAL A 1 311 ? 27.386 27.473 -11.753 1.00 89.19 311 VAL A O 1
ATOM 2309 N N . ARG A 1 312 ? 28.621 27.788 -9.910 1.00 91.00 312 ARG A N 1
ATOM 2310 C CA . ARG A 1 312 ? 28.351 29.227 -9.852 1.00 91.00 312 ARG A CA 1
ATOM 2311 C C . ARG A 1 312 ? 28.954 29.899 -11.088 1.00 91.00 312 ARG A C 1
ATOM 2313 O O . ARG A 1 312 ? 30.064 29.570 -11.493 1.00 91.00 312 ARG A O 1
ATOM 2320 N N . ARG A 1 313 ? 28.250 30.884 -11.653 1.00 88.31 313 ARG A N 1
ATOM 2321 C CA . ARG A 1 313 ? 28.759 31.688 -12.774 1.00 88.31 313 ARG A CA 1
ATOM 2322 C C . ARG A 1 313 ? 30.164 32.226 -12.454 1.00 88.31 313 ARG A C 1
ATOM 2324 O O . ARG A 1 313 ? 30.325 32.925 -11.456 1.00 88.31 313 ARG A O 1
ATOM 2331 N N . GLY A 1 314 ? 31.142 31.914 -13.307 1.00 87.88 314 GLY A N 1
ATOM 2332 C CA . GLY A 1 314 ? 32.544 32.329 -13.151 1.00 87.88 314 GLY A CA 1
ATOM 2333 C C . GLY A 1 314 ? 33.429 31.381 -12.332 1.00 87.88 314 GLY A C 1
ATOM 2334 O O . GLY A 1 314 ? 34.592 31.702 -12.115 1.00 87.88 314 GLY A O 1
ATOM 2335 N N . ASN A 1 315 ? 32.907 30.242 -11.879 1.00 78.19 315 ASN A N 1
ATOM 2336 C CA . ASN A 1 315 ? 33.720 29.158 -11.332 1.00 78.19 315 ASN A CA 1
ATOM 2337 C C . ASN A 1 315 ? 34.282 28.335 -12.514 1.00 78.19 315 ASN A C 1
ATOM 2339 O O . ASN A 1 315 ? 33.466 27.976 -13.369 1.00 78.19 315 ASN A O 1
ATOM 2343 N N . PRO A 1 316 ? 35.610 28.119 -12.622 1.00 68.44 316 PRO A N 1
ATOM 2344 C CA . PRO A 1 316 ? 36.207 27.357 -13.721 1.00 68.44 316 PRO A CA 1
ATOM 2345 C C . PRO A 1 316 ? 35.692 25.917 -13.795 1.00 68.44 316 PRO A C 1
ATOM 2347 O O . PRO A 1 316 ? 35.364 25.342 -12.729 1.00 68.44 316 PRO A O 1
#